Protein AF-A0A0P1KMV9-F1 (afdb_monomer)

Solvent-accessible surface area (backbone atoms only — not comparable to full-atom values): 16487 Å² total; per-residue (Å²): 112,68,67,62,55,44,51,52,43,43,52,57,48,38,53,53,35,52,50,49,39,43,39,42,72,75,65,66,44,82,80,51,72,65,59,53,51,54,51,52,52,50,52,51,55,40,48,54,44,51,53,50,48,63,76,69,55,47,89,85,47,42,64,61,50,36,58,49,44,51,54,40,45,50,41,60,64,58,47,89,59,84,92,52,70,64,77,81,73,60,71,82,76,75,76,76,91,65,94,79,74,92,79,77,88,79,77,81,84,76,83,74,78,78,89,70,76,81,75,82,76,79,80,87,83,76,87,73,81,83,80,75,81,89,68,95,88,63,59,71,66,62,55,51,52,54,53,50,52,53,58,54,56,70,67,68,78,71,91,80,79,98,78,73,87,70,72,74,78,78,71,49,73,67,57,51,49,52,51,51,52,52,52,51,54,51,48,52,53,51,49,53,54,47,51,55,51,50,51,51,50,51,52,51,49,51,51,50,50,51,50,53,51,54,49,48,57,50,52,52,51,50,49,51,51,52,51,50,53,49,49,56,50,49,53,52,50,51,52,52,49,52,50,49,51,51,52,48,64,69,43,42,69,57,52,53,51,54,53,52,50,52,52,52,51,52,50,59,75,73,104

pLDDT: mean 76.17, std 17.79, range [34.41, 97.19]

InterPro domains:
  IPR000727 Target SNARE coiled-coil homology domain [PF05739] (220-270)
  IPR000727 Target SNARE coiled-coil homology domain [SM00397] (176-244)
  IPR045242 Syntaxin [PTHR19957] (38-263)

Radius of gyration: 38.02 Å; Cα contacts (8 Å, |Δi|>4): 70; chains: 1; bounding box: 85×67×116 Å

Nearest PDB structures (foldseek):
  2wy2-assembly1_C  TM=6.587E-01  e=2.707E+00  Escherichia coli
  2lrl-assembly1_A  TM=6.714E-01  e=3.406E+00  Escherichia coli K-12
  3qb5-assembly1_A-2  TM=4.480E-01  e=2.707E+00  Homo sapiens

Organism: NCBI:txid1654605

Mean predicted aligned error: 21.95 Å

Secondary structure (DSSP, 8-state):
-HHHHHHHHHHHHHHHHHHHHHHHHTS-PPPPHHHHHHHHHHHHHHHHHHHHHHHH--TTTHHHHHHHHHHHHHHHHT--SSSS-TTTT---------TT----PPPP-----------------S-PPPPPPP-S-S-HHHHHHHHHHHHHHHTSS----S----------HHHHHHHHHHHHHHHHHHHHHHHHHHHHHHHHHHHHHHHHHHHHHHHHHHHHHHHHHHHHHHHHHHHHHHHHHHHHHHHHHHHHHHHHHHHHHHHHHH-

Foldseek 3Di:
DLLVVLLVLLVVLLVLLVVQCCCCVVVVDDDDPVSVVVSVVSLVVSVVSLVVCLVVPDPVCLVVSQVSLVSNLVSLVSRPDPSDPSVVSRDDRDDDPDVPPPDDDDDPPDDDPPPCDPDDDDPPDDDDPDDDDDDPPDDPVVVVVVVVVVVVVVVVPDDDDPDDPPPPPPQPVVNVVVVVVVVVVVVVVVVVVVVVVVVVVVVVVVVVVVVCVVCVVVVVVVVVVVVVVVVVVVVVVVVVVVVVVVVCVVCVVVVVVVVVVVVVVVVVVVD

Structure (mmCIF, N/CA/C/O backbone):
data_AF-A0A0P1KMV9-F1
#
_entry.id   AF-A0A0P1KMV9-F1
#
loop_
_atom_site.group_PDB
_atom_site.id
_atom_site.type_symbol
_atom_site.label_atom_id
_atom_site.label_alt_id
_atom_site.label_comp_id
_atom_site.label_asym_id
_atom_site.label_entity_id
_atom_site.label_seq_id
_atom_site.pdbx_PDB_ins_code
_atom_site.Cartn_x
_atom_site.Cartn_y
_atom_site.Cartn_z
_atom_site.occupancy
_atom_site.B_iso_or_equiv
_atom_site.auth_seq_id
_atom_site.auth_comp_id
_atom_site.auth_asym_id
_atom_site.auth_atom_id
_atom_site.pdbx_PDB_model_num
ATOM 1 N N . MET A 1 1 ? 10.898 -17.144 -9.735 1.00 53.84 1 MET A N 1
ATOM 2 C CA . MET A 1 1 ? 10.602 -16.786 -8.324 1.00 53.84 1 MET A CA 1
ATOM 3 C C . MET A 1 1 ? 9.202 -16.201 -8.171 1.00 53.84 1 MET A C 1
ATOM 5 O O . MET A 1 1 ? 8.509 -16.600 -7.247 1.00 53.84 1 MET A O 1
ATOM 9 N N . GLU A 1 2 ? 8.770 -15.328 -9.085 1.00 67.12 2 GLU A N 1
ATOM 10 C CA . GLU A 1 2 ? 7.428 -14.714 -9.096 1.00 67.12 2 GLU A CA 1
ATOM 11 C C . GLU A 1 2 ? 6.287 -15.755 -9.068 1.00 67.12 2 GLU A C 1
ATOM 13 O O . GLU A 1 2 ? 5.417 -15.681 -8.206 1.00 67.12 2 GLU A O 1
ATOM 18 N N . VAL A 1 3 ? 6.355 -16.793 -9.915 1.00 70.56 3 VAL A N 1
ATOM 19 C CA . VAL A 1 3 ? 5.332 -17.862 -10.002 1.00 70.56 3 VAL A CA 1
ATOM 20 C C . VAL A 1 3 ? 5.183 -18.655 -8.695 1.00 70.56 3 VAL A C 1
ATOM 22 O O . VAL A 1 3 ? 4.074 -19.005 -8.310 1.00 70.56 3 VAL A O 1
ATOM 25 N N . LEU A 1 4 ? 6.280 -18.886 -7.964 1.00 77.06 4 LEU A N 1
ATOM 26 C CA . LEU A 1 4 ? 6.265 -19.631 -6.696 1.00 77.06 4 LEU A CA 1
ATOM 27 C C . LEU A 1 4 ? 5.640 -18.814 -5.553 1.00 77.06 4 LEU A C 1
ATOM 29 O O . LEU A 1 4 ? 4.961 -19.340 -4.675 1.00 77.06 4 LEU A O 1
ATOM 33 N N . LYS A 1 5 ? 5.882 -17.499 -5.554 1.00 79.94 5 LYS A N 1
ATOM 34 C CA . LYS A 1 5 ? 5.258 -16.575 -4.601 1.00 79.94 5 LYS A CA 1
ATOM 35 C C . LYS A 1 5 ? 3.762 -16.446 -4.884 1.00 79.94 5 LYS A C 1
ATOM 37 O O . LYS A 1 5 ? 2.964 -16.406 -3.950 1.00 79.94 5 LYS A O 1
ATOM 42 N N . LEU A 1 6 ? 3.399 -16.416 -6.165 1.00 83.19 6 LEU A N 1
ATOM 43 C CA . LEU A 1 6 ? 2.017 -16.391 -6.616 1.00 83.19 6 LEU A CA 1
ATOM 44 C C . LEU A 1 6 ? 1.278 -17.682 -6.233 1.00 83.19 6 LEU A C 1
ATOM 46 O O . LEU A 1 6 ? 0.193 -17.598 -5.664 1.00 83.19 6 LEU A O 1
ATOM 50 N N . SER A 1 7 ? 1.874 -18.861 -6.452 1.00 85.19 7 SER A N 1
ATOM 51 C CA . SER A 1 7 ? 1.259 -20.139 -6.069 1.00 85.19 7 SER A CA 1
ATOM 52 C C . SER A 1 7 ? 0.982 -20.206 -4.566 1.00 85.19 7 SER A C 1
ATOM 54 O O . SER A 1 7 ? -0.133 -20.522 -4.163 1.00 85.19 7 SER A O 1
ATOM 56 N N . TYR A 1 8 ? 1.951 -19.802 -3.736 1.00 87.56 8 TYR A N 1
ATOM 57 C CA . TYR A 1 8 ? 1.771 -19.725 -2.284 1.00 87.56 8 TYR A CA 1
ATOM 58 C C . TYR A 1 8 ? 0.672 -18.728 -1.880 1.00 87.56 8 TYR A C 1
ATOM 60 O O . TYR A 1 8 ? -0.112 -18.979 -0.965 1.00 87.56 8 TYR A O 1
ATOM 68 N N . GLY A 1 9 ? 0.587 -17.588 -2.574 1.00 85.50 9 GLY A N 1
ATOM 69 C CA . GLY A 1 9 ? -0.457 -16.590 -2.350 1.00 85.50 9 GLY A CA 1
ATOM 70 C C . GLY A 1 9 ? -1.864 -17.119 -2.641 1.00 85.50 9 GLY A C 1
ATOM 71 O O . GLY A 1 9 ? -2.782 -16.840 -1.865 1.00 85.50 9 GLY A O 1
ATOM 72 N N . VAL A 1 10 ? -2.015 -17.898 -3.717 1.00 86.94 10 VAL A N 1
ATOM 73 C CA . VAL A 1 10 ? -3.274 -18.554 -4.106 1.00 86.94 10 VAL A CA 1
ATOM 74 C C . VAL A 1 10 ? -3.645 -19.660 -3.116 1.00 86.94 10 VAL A C 1
ATOM 76 O O . VAL A 1 10 ? -4.781 -19.690 -2.655 1.00 86.94 10 VAL A O 1
ATOM 79 N N . GLU A 1 11 ? -2.698 -20.507 -2.704 1.00 88.62 11 GLU A N 1
ATOM 80 C CA . GLU A 1 11 ? -2.934 -21.558 -1.698 1.00 88.62 11 GLU A CA 1
ATOM 81 C C . GLU A 1 11 ? -3.378 -20.980 -0.348 1.00 88.62 11 GLU A C 1
ATOM 83 O O . GLU A 1 11 ? -4.316 -21.474 0.279 1.00 88.62 11 GLU A O 1
ATOM 88 N N . LYS A 1 12 ? -2.744 -19.886 0.089 1.00 88.25 12 LYS A N 1
ATOM 89 C CA . LYS A 1 12 ? -3.135 -19.176 1.312 1.00 88.25 12 LYS A CA 1
ATOM 90 C C . LYS A 1 12 ? -4.523 -18.541 1.196 1.00 88.25 12 LYS A C 1
ATOM 92 O O . LYS A 1 12 ? -5.257 -18.495 2.177 1.00 88.25 12 LYS A O 1
ATOM 97 N N . LEU A 1 13 ? -4.891 -18.025 0.022 1.00 87.50 13 LEU A N 1
ATOM 98 C CA . LEU A 1 13 ? -6.245 -17.520 -0.202 1.00 87.50 13 LEU A CA 1
ATOM 99 C C . LEU A 1 13 ? -7.264 -18.664 -0.154 1.00 87.50 13 LEU A C 1
ATOM 101 O O . LEU A 1 13 ? -8.310 -18.522 0.471 1.00 87.50 13 LEU A O 1
ATOM 105 N N . GLN A 1 14 ? -6.942 -19.801 -0.768 1.00 89.06 14 GLN A N 1
ATOM 106 C CA . GLN A 1 14 ? -7.804 -20.975 -0.781 1.00 89.06 14 GLN A CA 1
ATOM 107 C C . GLN A 1 14 ? -8.068 -21.502 0.635 1.00 89.06 14 GLN A C 1
ATOM 109 O O . GLN A 1 14 ? -9.219 -21.768 0.970 1.00 89.06 14 GLN A O 1
ATOM 114 N N . SER A 1 15 ? -7.049 -21.563 1.501 1.00 88.31 15 SER A N 1
ATOM 115 C CA . SER A 1 15 ? -7.242 -21.996 2.891 1.00 88.31 15 SER A CA 1
ATOM 116 C C . SER A 1 15 ? -8.162 -21.062 3.686 1.00 88.31 15 SER A C 1
ATOM 118 O O . SER A 1 15 ? -9.016 -21.545 4.430 1.00 88.31 15 SER A O 1
ATOM 120 N N . LEU A 1 16 ? -8.054 -19.743 3.485 1.00 86.12 16 LEU A N 1
ATOM 121 C CA . LEU A 1 16 ? -8.953 -18.754 4.094 1.00 86.12 16 LEU A CA 1
ATOM 122 C C . LEU A 1 16 ? -10.394 -18.903 3.586 1.00 86.12 16 LEU A C 1
ATOM 124 O O . LEU A 1 16 ? -11.344 -18.837 4.366 1.00 86.12 16 LEU A O 1
ATOM 128 N N . VAL A 1 17 ? -10.570 -19.140 2.283 1.00 85.94 17 VAL A N 1
ATOM 129 C CA . VAL A 1 17 ? -11.893 -19.376 1.689 1.00 85.94 17 VAL A CA 1
ATOM 130 C C . VAL A 1 17 ? -12.510 -20.668 2.224 1.00 85.94 17 VAL A C 1
ATOM 132 O O . VAL A 1 17 ? -13.693 -20.674 2.565 1.00 85.94 17 VAL A O 1
ATOM 135 N N . ASP A 1 18 ? -11.732 -21.741 2.362 1.00 86.06 18 ASP A N 1
ATOM 136 C CA . ASP A 1 18 ? -12.199 -23.016 2.913 1.00 86.06 18 ASP A CA 1
ATOM 137 C C . ASP A 1 18 ? -12.578 -22.899 4.395 1.00 86.06 18 ASP A C 1
ATOM 139 O O . ASP A 1 18 ? -13.615 -23.420 4.821 1.00 86.06 18 ASP A O 1
ATOM 143 N N . GLU A 1 19 ? -11.791 -22.164 5.183 1.00 84.38 19 GLU A N 1
ATOM 144 C CA . GLU A 1 19 ? -12.115 -21.856 6.575 1.00 84.38 19 GLU A CA 1
ATOM 145 C C . GLU A 1 19 ? -13.423 -21.066 6.671 1.00 84.38 19 GLU A C 1
ATOM 147 O O . GLU A 1 19 ? -14.339 -21.459 7.400 1.00 84.38 19 GLU A O 1
ATOM 152 N N . ARG A 1 20 ? -13.579 -20.016 5.859 1.00 80.75 20 ARG A N 1
ATOM 153 C CA . ARG A 1 20 ? -14.811 -19.224 5.799 1.00 80.75 20 ARG A CA 1
ATOM 154 C C . ARG A 1 20 ? -16.003 -20.053 5.343 1.00 80.75 20 ARG A C 1
ATOM 156 O O . ARG A 1 20 ? -17.091 -19.951 5.910 1.00 80.75 20 ARG A O 1
ATOM 163 N N . ARG A 1 21 ? -15.810 -20.926 4.356 1.00 83.38 21 ARG A N 1
ATOM 164 C CA . ARG A 1 21 ? -16.836 -21.860 3.895 1.00 83.38 21 ARG A CA 1
ATOM 165 C C . ARG A 1 21 ? -17.252 -22.792 5.020 1.00 83.38 21 ARG A C 1
ATOM 167 O O . ARG A 1 21 ? -18.449 -23.009 5.191 1.00 83.38 21 ARG A O 1
ATOM 174 N N . ARG A 1 22 ? -16.321 -23.304 5.825 1.00 83.19 22 ARG A N 1
ATOM 175 C CA . ARG A 1 22 ? -16.633 -24.119 7.007 1.00 83.19 22 ARG A CA 1
ATOM 176 C C . ARG A 1 22 ? -17.385 -23.314 8.072 1.00 83.19 22 ARG A C 1
ATOM 178 O O . ARG A 1 22 ? -18.381 -23.805 8.600 1.00 83.19 22 ARG A O 1
ATOM 185 N N . LEU A 1 23 ? -16.966 -22.081 8.348 1.00 81.56 23 LEU A N 1
ATOM 186 C CA . LEU A 1 23 ? -17.624 -21.190 9.313 1.00 81.56 23 LEU A CA 1
ATOM 187 C C . LEU A 1 23 ? -19.076 -20.882 8.924 1.00 81.56 23 LEU A C 1
ATOM 189 O O . LEU A 1 23 ? -19.979 -20.948 9.759 1.00 81.56 23 LEU A O 1
ATOM 193 N N . VAL A 1 24 ? -19.317 -20.613 7.643 1.00 79.50 24 VAL A N 1
ATOM 194 C CA . VAL A 1 24 ? -20.651 -20.274 7.137 1.00 79.50 24 VAL A CA 1
ATOM 195 C C . VAL A 1 24 ? -21.521 -21.521 6.957 1.00 79.50 24 VAL A C 1
ATOM 197 O O . VAL A 1 24 ? -22.669 -21.534 7.393 1.00 79.50 24 VAL A O 1
ATOM 200 N N . SER A 1 25 ? -20.999 -22.590 6.348 1.00 76.69 25 SER A N 1
ATOM 201 C CA . SER A 1 25 ? -21.803 -23.780 6.017 1.00 76.69 25 SER A CA 1
ATOM 202 C C . SER A 1 25 ? -22.016 -24.735 7.193 1.00 76.69 25 SER A C 1
ATOM 204 O O . SER A 1 25 ? -23.120 -25.250 7.360 1.00 76.69 25 SER A O 1
ATOM 206 N N . VAL A 1 26 ? -20.987 -24.969 8.016 1.00 75.69 26 VAL A N 1
ATOM 207 C CA . VAL A 1 26 ? -21.042 -25.933 9.128 1.00 75.69 26 VAL A CA 1
ATOM 208 C C . VAL A 1 26 ? -21.480 -25.242 10.412 1.00 75.69 26 VAL A C 1
ATOM 210 O O . VAL A 1 26 ? -22.379 -25.725 11.096 1.00 75.69 26 VAL A O 1
ATOM 213 N N . LEU A 1 27 ? -20.858 -24.107 10.735 1.00 75.81 27 LEU A N 1
ATOM 214 C CA . LEU A 1 27 ? -21.082 -23.401 12.001 1.00 75.81 27 LEU A CA 1
ATOM 215 C C . LEU A 1 27 ? -22.201 -22.351 11.925 1.00 75.81 27 LEU A C 1
ATOM 217 O O . LEU A 1 27 ? -22.646 -21.884 12.971 1.00 75.81 27 LEU A O 1
ATOM 221 N N . LYS A 1 28 ? -22.687 -22.004 10.721 1.00 77.19 28 LYS A N 1
ATOM 222 C CA . LYS A 1 28 ? -23.735 -20.990 10.479 1.00 77.19 28 LYS A CA 1
ATOM 223 C C . LYS A 1 28 ? -23.464 -19.652 11.177 1.00 77.19 28 LYS A C 1
ATOM 225 O O . LYS A 1 28 ? -24.394 -18.947 11.568 1.00 77.19 28 LYS A O 1
ATOM 230 N N . MET A 1 29 ? -22.193 -19.300 11.346 1.00 75.94 29 MET A N 1
ATOM 231 C CA . MET A 1 29 ? -21.789 -18.033 11.947 1.00 75.94 29 MET A CA 1
ATOM 232 C C . MET A 1 29 ? -21.578 -16.986 10.858 1.00 75.94 29 MET A C 1
ATOM 234 O O . MET A 1 29 ? -21.094 -17.296 9.767 1.00 75.94 29 MET A O 1
ATOM 238 N N . LYS A 1 30 ? -21.932 -15.731 11.158 1.00 72.88 30 LYS A N 1
ATOM 239 C CA . LYS A 1 30 ? -21.586 -14.610 10.280 1.00 72.88 30 LYS A CA 1
ATOM 240 C C . LYS A 1 30 ? -20.063 -14.419 10.308 1.00 72.88 30 LYS A C 1
ATOM 242 O O . LYS A 1 30 ? -19.500 -14.391 11.405 1.00 72.88 30 LYS A O 1
ATOM 247 N N . PRO A 1 31 ? -19.397 -14.296 9.148 1.00 71.12 31 PRO A N 1
ATOM 248 C CA . PRO A 1 31 ? -17.968 -14.021 9.105 1.00 71.12 31 PRO A CA 1
ATOM 249 C C . PRO A 1 31 ? -17.625 -12.742 9.871 1.00 71.12 31 PRO A C 1
ATOM 251 O O . PRO A 1 31 ? -18.369 -11.762 9.829 1.00 71.12 31 PRO A O 1
ATOM 254 N N . SER A 1 32 ? -16.485 -12.743 10.558 1.00 78.81 32 SER A N 1
ATOM 255 C CA . SER A 1 32 ? -16.006 -11.563 11.279 1.00 78.81 32 SER A CA 1
ATOM 256 C C . SER A 1 32 ? -15.631 -10.435 10.309 1.00 78.81 32 SER A C 1
ATOM 258 O O . SER A 1 32 ? -15.128 -10.672 9.204 1.00 78.81 32 SER A O 1
ATOM 260 N N . THR A 1 33 ? -15.813 -9.183 10.734 1.00 79.25 33 THR A N 1
ATOM 261 C CA . THR A 1 33 ? -15.346 -8.001 9.991 1.00 79.25 33 THR A CA 1
ATOM 262 C C . THR A 1 33 ? -13.836 -8.066 9.747 1.00 79.25 33 THR A C 1
ATOM 264 O O . THR A 1 33 ? -13.375 -7.756 8.654 1.00 79.25 33 THR A O 1
ATOM 267 N N . ASN A 1 34 ? -13.068 -8.549 10.729 1.00 81.31 34 ASN A N 1
ATOM 268 C CA . ASN A 1 34 ? -11.613 -8.683 10.621 1.00 81.31 34 ASN A CA 1
ATOM 269 C C . ASN A 1 34 ? -11.217 -9.754 9.583 1.00 81.31 34 ASN A C 1
ATOM 271 O O . ASN A 1 34 ? -10.391 -9.501 8.711 1.00 81.31 34 ASN A O 1
ATOM 275 N N . ASP A 1 35 ? -11.890 -10.908 9.590 1.00 81.38 35 ASP A N 1
ATOM 276 C CA . ASP A 1 35 ? -11.694 -11.965 8.585 1.00 81.38 35 ASP A CA 1
ATOM 277 C C . ASP A 1 35 ? -11.992 -11.459 7.161 1.00 81.38 35 ASP A C 1
ATOM 279 O O . ASP A 1 35 ? -11.235 -11.666 6.215 1.00 81.38 35 ASP A O 1
ATOM 283 N N . THR A 1 36 ? -13.062 -10.675 7.018 1.00 82.38 36 THR A N 1
ATOM 284 C CA . THR A 1 36 ? -13.412 -10.000 5.760 1.00 82.38 36 THR A CA 1
ATOM 285 C C . THR A 1 36 ? -12.304 -9.062 5.280 1.00 82.38 36 THR A C 1
ATOM 287 O O . THR A 1 36 ? -11.958 -9.092 4.100 1.00 82.38 36 THR A O 1
ATOM 290 N N . ILE A 1 37 ? -11.712 -8.263 6.171 1.00 83.06 37 ILE A N 1
ATOM 291 C CA . ILE A 1 37 ? -10.608 -7.353 5.834 1.00 83.06 37 ILE A CA 1
ATOM 292 C C . ILE A 1 37 ? -9.354 -8.136 5.422 1.00 83.06 37 ILE A C 1
ATOM 294 O O . ILE A 1 37 ? -8.752 -7.821 4.393 1.00 83.06 37 ILE A O 1
ATOM 298 N N . ASN A 1 38 ? -8.986 -9.183 6.166 1.00 84.88 38 ASN A N 1
ATOM 299 C CA . ASN A 1 38 ? -7.818 -10.010 5.848 1.00 84.88 38 ASN A CA 1
ATOM 300 C C . ASN A 1 38 ? -7.955 -10.696 4.488 1.00 84.88 38 ASN A C 1
ATOM 302 O O . ASN A 1 38 ? -7.004 -10.706 3.705 1.00 84.88 38 ASN A O 1
ATOM 306 N N . MET A 1 39 ? -9.146 -11.205 4.169 1.00 84.62 39 MET A N 1
ATOM 307 C CA . MET A 1 39 ? -9.400 -11.840 2.881 1.00 84.62 39 MET A CA 1
ATOM 308 C C . MET A 1 39 ? -9.333 -10.827 1.729 1.00 84.62 39 MET A C 1
ATOM 310 O O . MET A 1 39 ? -8.678 -11.109 0.730 1.00 84.62 39 MET A O 1
ATOM 314 N N . LYS A 1 40 ? -9.881 -9.607 1.890 1.00 84.56 40 LYS A N 1
ATOM 315 C CA . LYS A 1 40 ? -9.720 -8.522 0.893 1.00 84.56 40 LYS A CA 1
ATOM 316 C C . LYS A 1 40 ? -8.252 -8.159 0.679 1.00 84.56 40 LYS A C 1
ATOM 318 O O . LYS A 1 40 ? -7.817 -8.026 -0.463 1.00 84.56 40 LYS A O 1
ATOM 323 N N . ARG A 1 41 ? -7.475 -8.029 1.761 1.00 86.81 41 ARG A N 1
ATOM 324 C CA . ARG A 1 41 ? -6.034 -7.737 1.688 1.00 86.81 41 ARG A CA 1
ATOM 325 C C . ARG A 1 41 ? -5.294 -8.831 0.917 1.00 86.81 41 ARG A C 1
ATOM 327 O O . ARG A 1 41 ? -4.541 -8.513 0.002 1.0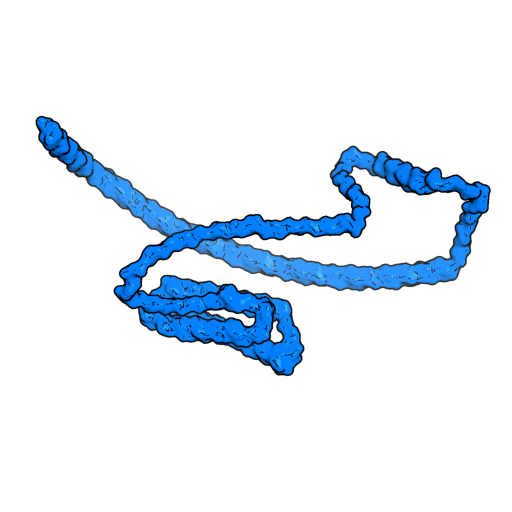0 86.81 41 ARG A O 1
ATOM 334 N N . GLN A 1 42 ? -5.555 -10.100 1.239 1.00 87.19 42 GLN A N 1
ATOM 335 C CA . GLN A 1 42 ? -4.943 -11.240 0.557 1.00 87.19 42 GLN A CA 1
ATOM 336 C C . GLN A 1 42 ? -5.355 -11.310 -0.923 1.00 87.19 42 GLN A C 1
ATOM 338 O O . GLN A 1 42 ? -4.490 -11.513 -1.769 1.00 87.19 42 GLN A O 1
ATOM 343 N N . MET A 1 43 ? -6.629 -11.081 -1.260 1.00 86.25 43 MET A N 1
ATOM 344 C CA . MET A 1 43 ? -7.107 -11.037 -2.650 1.00 86.25 43 MET A CA 1
ATOM 345 C C . MET A 1 43 ? -6.426 -9.931 -3.461 1.00 86.25 43 MET A C 1
ATOM 347 O O . MET A 1 43 ? -5.982 -10.200 -4.574 1.00 86.25 43 MET A O 1
ATOM 351 N N . ASN A 1 44 ? -6.292 -8.725 -2.899 1.00 86.94 44 ASN A N 1
ATOM 352 C CA . ASN A 1 44 ? -5.589 -7.617 -3.551 1.00 86.94 44 ASN A CA 1
ATOM 353 C C . ASN A 1 44 ? -4.102 -7.936 -3.758 1.00 86.94 44 ASN A C 1
ATOM 355 O O . ASN A 1 44 ? -3.583 -7.755 -4.851 1.00 86.94 44 ASN A O 1
ATOM 359 N N . THR A 1 45 ? -3.430 -8.500 -2.748 1.00 87.00 45 THR A N 1
ATOM 360 C CA . THR A 1 45 ? -2.021 -8.913 -2.881 1.00 87.00 45 THR A CA 1
ATOM 361 C C . THR A 1 45 ? -1.834 -9.979 -3.967 1.00 87.00 45 THR A C 1
ATOM 363 O O . THR A 1 45 ? -0.859 -9.928 -4.718 1.00 87.00 45 THR A O 1
ATOM 366 N N . VAL A 1 46 ? -2.762 -10.938 -4.072 1.00 86.50 46 VAL A N 1
ATOM 367 C CA . VAL A 1 46 ? -2.726 -11.960 -5.127 1.00 86.50 46 VAL A CA 1
ATOM 368 C C . VAL A 1 46 ? -2.995 -11.338 -6.499 1.00 86.50 46 VAL A C 1
ATOM 370 O O . VAL A 1 46 ? -2.252 -11.637 -7.431 1.00 86.50 46 VAL A O 1
ATOM 373 N N . LEU A 1 47 ? -3.960 -10.421 -6.625 1.00 84.88 47 LEU A N 1
ATOM 374 C CA . LEU A 1 47 ? -4.214 -9.673 -7.865 1.00 84.88 47 LEU A CA 1
ATOM 375 C C . LEU A 1 47 ? -2.999 -8.874 -8.331 1.00 84.88 47 LEU A C 1
ATOM 377 O O . LEU A 1 47 ? -2.642 -8.955 -9.504 1.00 84.88 47 LEU A O 1
ATOM 381 N N . ASP A 1 48 ? -2.334 -8.153 -7.432 1.00 85.31 48 ASP A N 1
ATOM 382 C CA . ASP A 1 48 ? -1.133 -7.387 -7.769 1.00 85.31 48 ASP A CA 1
ATOM 383 C C . ASP A 1 48 ? -0.014 -8.317 -8.257 1.00 85.31 48 ASP A C 1
ATOM 385 O O . ASP A 1 48 ? 0.665 -8.024 -9.244 1.00 85.31 48 ASP A O 1
ATOM 389 N N . SER A 1 49 ? 0.138 -9.485 -7.621 1.00 83.81 49 SER A N 1
ATOM 390 C CA . SER A 1 49 ? 1.101 -10.500 -8.059 1.00 83.81 49 SER A CA 1
ATOM 391 C C . SER A 1 49 ? 0.723 -11.162 -9.388 1.00 83.81 49 SER A C 1
ATOM 393 O O . SER A 1 49 ? 1.611 -11.423 -10.195 1.00 83.81 49 SER A O 1
ATOM 395 N N . LEU A 1 50 ? -0.572 -11.365 -9.662 1.00 82.44 50 LEU A N 1
ATOM 396 C CA . LEU A 1 50 ? -1.071 -11.851 -10.951 1.00 82.44 50 LEU A CA 1
ATOM 397 C C . LEU A 1 50 ? -0.823 -10.822 -12.052 1.00 82.44 50 LEU A C 1
ATOM 399 O O . LEU A 1 50 ? -0.359 -11.178 -13.129 1.00 82.44 50 LEU A O 1
ATOM 403 N N . GLN A 1 51 ? -1.064 -9.537 -11.782 1.00 83.69 51 GLN A N 1
ATOM 404 C CA . GLN A 1 51 ? -0.792 -8.453 -12.726 1.00 83.69 51 GLN A CA 1
ATOM 405 C C . GLN A 1 51 ? 0.704 -8.282 -13.002 1.00 83.69 51 GLN A C 1
ATOM 407 O O . GLN A 1 51 ? 1.092 -8.036 -14.146 1.00 83.69 51 GLN A O 1
ATOM 412 N N . ALA A 1 52 ? 1.549 -8.395 -11.974 1.00 81.50 52 ALA A N 1
ATOM 413 C CA . ALA A 1 52 ? 2.999 -8.354 -12.126 1.00 81.50 52 ALA A CA 1
ATOM 414 C C . ALA A 1 52 ? 3.498 -9.547 -12.955 1.00 81.50 52 ALA A C 1
ATOM 416 O O . ALA A 1 52 ? 4.217 -9.348 -13.938 1.00 81.50 52 ALA A O 1
ATOM 417 N N . ALA A 1 53 ? 3.025 -10.757 -12.635 1.00 78.94 53 ALA A N 1
ATOM 418 C CA . ALA A 1 53 ? 3.338 -11.971 -13.379 1.00 78.94 53 ALA A CA 1
ATOM 419 C C . ALA A 1 53 ? 2.844 -11.896 -14.831 1.00 78.94 53 ALA A C 1
ATOM 421 O O . ALA A 1 53 ? 3.586 -12.255 -15.736 1.00 78.94 53 ALA A O 1
ATOM 422 N N . ALA A 1 54 ? 1.650 -11.345 -15.077 1.00 76.19 54 ALA A N 1
ATOM 423 C CA . ALA A 1 54 ? 1.103 -11.155 -16.419 1.00 76.19 54 ALA A CA 1
ATOM 424 C C . ALA A 1 54 ? 1.948 -10.202 -17.277 1.00 76.19 54 ALA A C 1
ATOM 426 O O . ALA A 1 54 ? 2.146 -10.444 -18.464 1.00 76.19 54 ALA A O 1
ATOM 427 N N . LYS A 1 55 ? 2.480 -9.123 -16.686 1.00 78.81 55 LYS A N 1
ATOM 428 C CA . LYS A 1 55 ? 3.365 -8.172 -17.387 1.00 78.81 55 LYS A CA 1
ATOM 429 C C . LYS A 1 55 ? 4.754 -8.747 -17.665 1.00 78.81 55 LYS A C 1
ATOM 431 O O . LYS A 1 55 ? 5.394 -8.330 -18.626 1.00 78.81 55 LYS A O 1
ATOM 436 N N . ALA A 1 56 ? 5.226 -9.650 -16.810 1.00 73.44 56 ALA A N 1
ATOM 437 C CA . ALA A 1 56 ? 6.534 -10.289 -16.916 1.00 73.44 56 ALA A CA 1
ATOM 438 C C . ALA A 1 56 ? 6.494 -11.651 -17.637 1.00 73.44 56 ALA A C 1
ATOM 440 O O . ALA A 1 56 ? 7.537 -12.292 -17.756 1.00 73.44 56 ALA A O 1
ATOM 441 N N . ALA A 1 57 ? 5.318 -12.099 -18.091 1.00 65.56 57 ALA A N 1
ATOM 442 C CA . ALA A 1 57 ? 5.106 -13.447 -18.601 1.00 65.56 57 ALA A CA 1
ATOM 443 C C . ALA A 1 57 ? 5.874 -13.711 -19.904 1.00 65.56 57 ALA A C 1
ATOM 445 O O . ALA A 1 57 ? 5.735 -12.997 -20.900 1.00 65.56 57 ALA A O 1
ATOM 446 N N . THR A 1 58 ? 6.645 -14.795 -19.900 1.00 65.44 58 THR A N 1
ATOM 447 C CA . THR A 1 58 ? 7.252 -15.410 -21.085 1.00 65.44 58 THR A CA 1
ATOM 448 C C . THR A 1 58 ? 6.291 -16.453 -21.664 1.00 65.44 58 THR A C 1
ATOM 450 O O . THR A 1 58 ? 5.523 -17.047 -20.916 1.00 65.44 58 THR A O 1
ATOM 453 N N . ASN A 1 59 ? 6.346 -16.747 -22.972 1.00 65.25 59 ASN A N 1
ATOM 454 C CA . ASN A 1 59 ? 5.428 -17.706 -23.626 1.00 65.25 59 ASN A CA 1
ATOM 455 C C . ASN A 1 59 ? 5.385 -19.109 -22.980 1.00 65.25 59 ASN A C 1
ATOM 457 O O . ASN A 1 59 ? 4.382 -19.806 -23.118 1.00 65.25 59 ASN A O 1
ATOM 461 N N . GLU A 1 60 ? 6.453 -19.514 -22.288 1.00 65.69 60 GLU A N 1
ATOM 462 C CA . GLU A 1 60 ? 6.561 -20.794 -21.572 1.00 65.69 60 GLU A CA 1
ATOM 463 C C . GLU A 1 60 ? 5.824 -20.795 -20.217 1.00 65.69 60 GLU A C 1
ATOM 465 O O . GLU A 1 60 ? 5.377 -21.846 -19.764 1.00 65.69 60 GLU A O 1
ATOM 470 N N . ASP A 1 61 ? 5.629 -19.624 -19.603 1.00 71.44 61 ASP A N 1
ATOM 471 C CA . ASP A 1 61 ? 5.008 -19.470 -18.280 1.00 71.44 61 ASP A CA 1
ATOM 472 C C . ASP A 1 61 ? 3.492 -19.209 -18.360 1.00 71.44 61 ASP A C 1
ATOM 474 O O . ASP A 1 61 ? 2.796 -19.285 -17.348 1.00 71.44 61 ASP A O 1
ATOM 478 N N . ILE A 1 62 ? 2.965 -18.904 -19.554 1.00 72.69 62 ILE A N 1
ATOM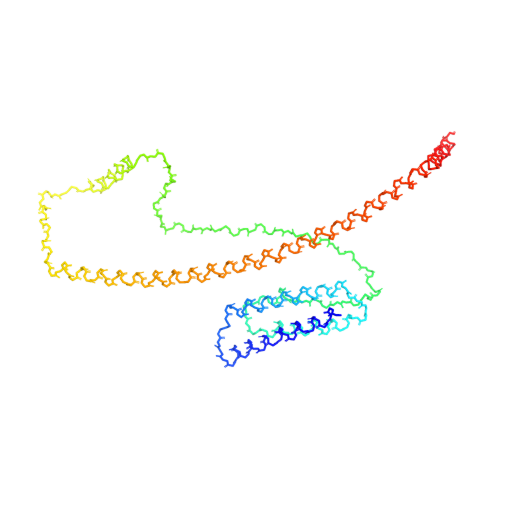 479 C CA . ILE A 1 62 ? 1.556 -18.524 -19.765 1.00 72.69 62 ILE A CA 1
ATOM 480 C C . ILE A 1 62 ? 0.601 -19.652 -19.364 1.00 72.69 62 ILE A C 1
ATOM 482 O O . ILE A 1 62 ? -0.417 -19.388 -18.732 1.00 72.69 62 ILE A O 1
ATOM 486 N N . ASP A 1 63 ? 0.931 -20.904 -19.692 1.00 78.19 63 ASP A N 1
ATOM 487 C CA . ASP A 1 63 ? 0.062 -22.046 -19.379 1.00 78.19 63 ASP A CA 1
ATOM 488 C C . ASP A 1 63 ? -0.010 -22.282 -17.860 1.00 78.19 63 ASP A C 1
ATOM 490 O O . ASP A 1 63 ? -1.095 -22.413 -17.303 1.00 78.19 63 ASP A O 1
ATOM 494 N N . GLN A 1 64 ? 1.133 -22.224 -17.165 1.00 79.38 64 GLN A N 1
ATOM 495 C CA . GLN A 1 64 ? 1.172 -22.333 -15.702 1.00 79.38 64 GLN A CA 1
ATOM 496 C C . GLN A 1 64 ? 0.451 -21.159 -15.032 1.00 79.38 64 GLN A C 1
ATOM 498 O O . GLN A 1 64 ? -0.249 -21.337 -14.040 1.00 79.38 64 GLN A O 1
ATOM 503 N N . LEU A 1 65 ? 0.606 -19.949 -15.568 1.00 80.56 65 LEU A N 1
ATOM 504 C CA . LEU A 1 65 ? -0.053 -18.764 -15.038 1.00 80.56 65 LEU A CA 1
ATOM 505 C C . LEU A 1 65 ? -1.574 -18.838 -15.219 1.00 80.56 65 LEU A C 1
ATOM 507 O O . LEU A 1 65 ? -2.298 -18.490 -14.292 1.00 80.56 65 LEU A O 1
ATOM 511 N N . ASN A 1 66 ? -2.057 -19.354 -16.352 1.00 82.62 66 ASN A N 1
ATOM 512 C CA . ASN A 1 66 ? -3.482 -19.595 -16.582 1.00 82.62 66 ASN A CA 1
ATOM 513 C C . ASN A 1 66 ? -4.051 -20.644 -15.612 1.00 82.62 66 ASN A C 1
ATOM 515 O O . ASN A 1 66 ? -5.085 -20.381 -15.002 1.00 82.62 66 ASN A O 1
ATOM 519 N N . ASP A 1 67 ? -3.334 -21.743 -15.347 1.00 84.25 67 ASP A N 1
ATOM 520 C CA . ASP A 1 67 ? -3.741 -22.723 -14.325 1.00 84.25 67 ASP A CA 1
ATOM 521 C C . ASP A 1 67 ? -3.856 -22.092 -12.920 1.00 84.25 67 ASP A C 1
ATOM 523 O O . ASP A 1 67 ? -4.719 -22.461 -12.118 1.00 84.25 67 ASP A O 1
ATOM 527 N N . LEU A 1 68 ? -2.976 -21.140 -12.585 1.00 82.94 68 LEU A N 1
ATOM 528 C CA . LEU A 1 68 ? -3.033 -20.408 -11.314 1.00 82.94 68 LEU A CA 1
ATOM 529 C C . LEU A 1 68 ? -4.171 -19.378 -11.282 1.00 82.94 68 LEU A C 1
ATOM 531 O O . LEU A 1 68 ? -4.784 -19.189 -10.229 1.00 82.94 68 LEU A O 1
ATOM 535 N N . ILE A 1 69 ? -4.462 -18.730 -12.411 1.00 84.69 69 ILE A N 1
ATOM 536 C CA . ILE A 1 69 ? -5.589 -17.802 -12.570 1.00 84.69 69 ILE A CA 1
ATOM 537 C C . ILE A 1 69 ? -6.914 -18.541 -12.381 1.00 84.69 69 ILE A C 1
ATOM 539 O O . ILE A 1 69 ? -7.789 -18.037 -11.678 1.00 84.69 69 ILE A O 1
ATOM 543 N N . ASP A 1 70 ? -7.049 -19.745 -12.934 1.00 84.94 70 ASP A N 1
ATOM 544 C CA . ASP A 1 70 ? -8.258 -20.557 -12.786 1.00 84.94 70 ASP A CA 1
ATOM 545 C C . ASP A 1 70 ? -8.472 -20.970 -11.325 1.00 84.94 70 ASP A C 1
ATOM 547 O O . ASP A 1 70 ? -9.544 -20.736 -10.771 1.00 84.94 70 ASP A O 1
ATOM 551 N N . LYS A 1 71 ? -7.423 -21.450 -10.641 1.00 84.88 71 LYS A N 1
ATOM 552 C CA . LYS A 1 71 ? -7.485 -21.761 -9.198 1.00 84.88 71 LYS A CA 1
ATOM 553 C C . LYS A 1 71 ? -7.845 -20.547 -8.344 1.00 84.88 71 LYS A C 1
ATOM 555 O O . LYS A 1 71 ? -8.593 -20.668 -7.374 1.00 84.88 71 LYS A O 1
ATOM 560 N N . TYR A 1 72 ? -7.306 -19.379 -8.685 1.00 86.38 72 TYR A N 1
ATOM 561 C CA . TYR A 1 72 ? -7.649 -18.131 -8.014 1.00 86.38 72 TYR A CA 1
ATOM 562 C C . TYR A 1 72 ? -9.123 -17.773 -8.232 1.00 86.38 72 TYR A C 1
ATOM 564 O O . TYR A 1 72 ? -9.843 -17.546 -7.261 1.00 86.38 72 TYR A O 1
ATOM 572 N N . ASN A 1 73 ? -9.589 -17.773 -9.481 1.00 85.75 73 ASN A N 1
ATOM 573 C CA . ASN A 1 73 ? -10.973 -17.458 -9.830 1.00 85.75 73 ASN A CA 1
ATOM 574 C C . ASN A 1 73 ? -11.963 -18.439 -9.174 1.00 85.75 73 ASN A C 1
ATOM 576 O O . ASN A 1 73 ? -13.005 -18.009 -8.675 1.00 85.75 73 ASN A O 1
ATOM 580 N N . ASP A 1 74 ? -11.614 -19.725 -9.091 1.00 85.69 74 ASP A N 1
ATOM 581 C CA . ASP A 1 74 ? -12.384 -20.741 -8.368 1.00 85.69 74 ASP A CA 1
ATOM 582 C C . ASP A 1 74 ? -12.458 -20.442 -6.863 1.00 85.69 74 ASP A C 1
ATOM 584 O O . ASP A 1 74 ? -13.534 -20.530 -6.265 1.00 85.69 74 ASP A O 1
ATOM 588 N N . ALA A 1 75 ? -11.347 -20.029 -6.243 1.00 82.00 75 ALA A N 1
ATOM 589 C CA . ALA A 1 75 ? -11.326 -19.627 -4.836 1.00 82.00 75 ALA A CA 1
ATOM 590 C C . ALA A 1 75 ? -12.190 -18.377 -4.584 1.00 82.00 75 ALA A C 1
ATOM 592 O O . ALA A 1 75 ? -12.939 -18.332 -3.608 1.00 82.00 75 ALA A O 1
ATOM 593 N N . VAL A 1 76 ? -12.157 -17.385 -5.481 1.00 82.50 76 VAL A N 1
ATOM 594 C CA . VAL A 1 76 ? -13.028 -16.198 -5.402 1.00 82.50 76 VAL A CA 1
ATOM 595 C C . VAL A 1 76 ? -14.506 -16.585 -5.545 1.00 82.50 76 VAL A C 1
ATOM 597 O O . VAL A 1 76 ? -15.357 -16.098 -4.796 1.00 82.50 76 VAL A O 1
ATOM 600 N N . PHE A 1 77 ? -14.833 -17.494 -6.466 1.00 79.62 77 PHE A N 1
ATOM 601 C CA . PHE A 1 77 ? -16.206 -17.959 -6.659 1.00 79.62 77 PHE A CA 1
ATOM 602 C C . PHE A 1 77 ? -16.722 -18.787 -5.471 1.00 79.62 77 PHE A C 1
ATOM 604 O O . PHE A 1 77 ? -17.898 -18.677 -5.105 1.00 79.62 77 PHE A O 1
ATOM 611 N N . GLY A 1 78 ? -15.836 -19.563 -4.837 1.00 76.00 78 GLY A N 1
ATOM 612 C CA . GLY A 1 78 ? -16.117 -20.429 -3.691 1.00 76.00 78 GLY A CA 1
ATOM 613 C C . GLY A 1 78 ? -16.544 -19.709 -2.407 1.00 76.00 78 GLY A C 1
ATOM 614 O O . GLY A 1 78 ? -16.983 -20.371 -1.464 1.00 76.00 78 GLY A O 1
ATOM 615 N N . ILE A 1 79 ? -16.471 -18.374 -2.363 1.00 78.56 79 ILE A N 1
ATOM 616 C CA . ILE A 1 79 ? -16.937 -17.567 -1.233 1.00 78.56 79 ILE A CA 1
ATOM 617 C C . ILE A 1 79 ? -18.481 -17.606 -1.184 1.00 78.56 79 ILE A C 1
ATOM 619 O O . ILE A 1 79 ? -19.144 -17.131 -2.113 1.00 78.56 79 ILE A O 1
ATOM 623 N N . PRO A 1 80 ? -19.088 -18.153 -0.113 1.00 67.19 80 PRO A N 1
ATOM 624 C CA . PRO A 1 80 ? -20.535 -18.391 -0.040 1.00 67.19 80 PRO A CA 1
ATOM 625 C C . PRO A 1 80 ? -21.365 -17.143 0.305 1.00 67.19 80 PRO A C 1
ATOM 627 O O . PRO A 1 80 ? -22.584 -17.241 0.402 1.00 67.19 80 PRO A O 1
ATOM 630 N N . ASP A 1 81 ? -20.720 -16.000 0.534 1.00 67.56 81 ASP A N 1
ATOM 631 C CA . ASP A 1 81 ? -21.328 -14.788 1.084 1.00 67.56 81 ASP A CA 1
ATOM 632 C C . ASP A 1 81 ? -21.343 -13.642 0.056 1.00 67.56 81 ASP A C 1
ATOM 634 O O . ASP A 1 81 ? -20.426 -13.534 -0.761 1.00 67.56 81 ASP A O 1
ATOM 638 N N . ASP A 1 82 ? -22.364 -12.785 0.132 1.00 64.62 82 ASP A N 1
ATOM 639 C CA . ASP A 1 82 ? -22.576 -11.611 -0.739 1.00 64.62 82 ASP A CA 1
ATOM 640 C C . ASP A 1 82 ? -21.811 -10.368 -0.239 1.00 64.62 82 ASP A C 1
ATOM 642 O O . ASP A 1 82 ? -21.891 -9.276 -0.791 1.00 64.62 82 ASP A O 1
ATOM 646 N N . SER A 1 83 ? -21.005 -10.536 0.816 1.00 62.56 83 SER A N 1
ATOM 647 C CA . SER A 1 83 ? -20.113 -9.507 1.373 1.00 62.56 83 SER A CA 1
ATOM 648 C C . SER A 1 83 ? -19.022 -9.013 0.403 1.00 62.56 83 SER A C 1
ATOM 650 O O . SER A 1 83 ? -18.263 -8.095 0.742 1.00 62.56 83 SER A O 1
ATOM 652 N N . PHE A 1 84 ? -18.894 -9.633 -0.774 1.00 65.00 84 PHE A N 1
ATOM 653 C CA . PHE A 1 84 ? -17.874 -9.328 -1.771 1.00 65.00 84 PHE A CA 1
ATOM 654 C C . PHE A 1 84 ? -18.489 -9.242 -3.157 1.00 65.00 84 PHE A C 1
ATOM 656 O O . PHE A 1 84 ? -19.167 -10.164 -3.605 1.00 65.00 84 PHE A O 1
ATOM 663 N N . ASP A 1 85 ? -18.152 -8.170 -3.863 1.00 70.75 85 ASP A N 1
ATOM 664 C CA . ASP A 1 85 ? -18.510 -8.017 -5.262 1.00 70.75 85 ASP A CA 1
ATOM 665 C C . ASP A 1 85 ? -17.587 -8.898 -6.118 1.00 70.75 85 ASP A C 1
ATOM 667 O O . ASP A 1 85 ? -16.437 -8.551 -6.403 1.00 70.75 85 ASP A O 1
ATOM 671 N N . LYS A 1 86 ? -18.061 -10.105 -6.441 1.00 72.75 86 LYS A N 1
ATOM 672 C CA . LYS A 1 86 ? -17.264 -11.160 -7.093 1.00 72.75 86 LYS A CA 1
ATOM 673 C C . LYS A 1 86 ? -16.741 -10.734 -8.467 1.00 72.75 86 LYS A C 1
ATOM 675 O O . LYS A 1 86 ? -15.709 -11.237 -8.906 1.00 72.75 86 LYS A O 1
ATOM 680 N N . GLU A 1 87 ? -17.418 -9.797 -9.131 1.00 67.50 87 GLU A N 1
ATOM 681 C CA . GLU A 1 87 ? -17.004 -9.284 -10.439 1.00 67.50 87 GLU A CA 1
ATOM 682 C C . GLU A 1 87 ? -15.748 -8.409 -10.364 1.00 67.50 87 GLU A C 1
ATOM 684 O O . GLU A 1 87 ? -14.951 -8.406 -11.301 1.00 67.50 87 GLU A O 1
ATOM 689 N N . LEU A 1 88 ? -15.523 -7.721 -9.238 1.00 74.19 88 LEU A N 1
ATOM 690 C CA . LEU A 1 88 ? -14.376 -6.825 -9.059 1.00 74.19 88 LEU A CA 1
ATOM 691 C C . LEU A 1 88 ? -13.047 -7.586 -8.925 1.00 74.19 88 LEU A C 1
ATOM 693 O O . LEU A 1 88 ? -11.986 -7.047 -9.234 1.00 74.19 88 LEU A O 1
ATOM 697 N N . TYR A 1 89 ? -13.109 -8.839 -8.472 1.00 76.19 89 TYR A N 1
ATOM 698 C CA . TYR A 1 89 ? -11.940 -9.664 -8.167 1.00 76.19 89 TYR A CA 1
ATOM 699 C C . TYR A 1 89 ? -11.639 -10.718 -9.236 1.00 76.19 89 TYR A C 1
ATOM 701 O O . TYR A 1 89 ? -10.735 -11.523 -9.050 1.00 76.19 89 TYR A O 1
ATOM 709 N N . LYS A 1 90 ? -12.361 -10.742 -10.361 1.00 78.75 90 LYS A N 1
ATOM 710 C CA . LYS A 1 90 ? -12.089 -11.701 -11.437 1.00 78.75 90 LYS A CA 1
ATOM 711 C C . LYS A 1 90 ? -10.849 -11.291 -12.232 1.00 78.75 90 LYS A C 1
ATOM 713 O O . LYS A 1 90 ? -10.757 -10.157 -12.701 1.00 78.75 90 LYS A O 1
ATOM 718 N N . PHE A 1 91 ? -9.934 -12.232 -12.460 1.00 76.25 91 PHE A N 1
ATOM 719 C CA . PHE A 1 91 ? -8.779 -12.019 -13.333 1.00 76.25 91 PHE A CA 1
ATOM 720 C C . PHE A 1 91 ? -8.971 -12.737 -14.675 1.00 76.25 91 PHE A C 1
ATOM 722 O O . PHE A 1 91 ? -9.376 -13.900 -14.710 1.00 76.25 91 PHE A O 1
ATOM 729 N N . ALA A 1 92 ? -8.720 -12.036 -15.784 1.00 75.44 92 ALA A N 1
ATOM 730 C CA . AL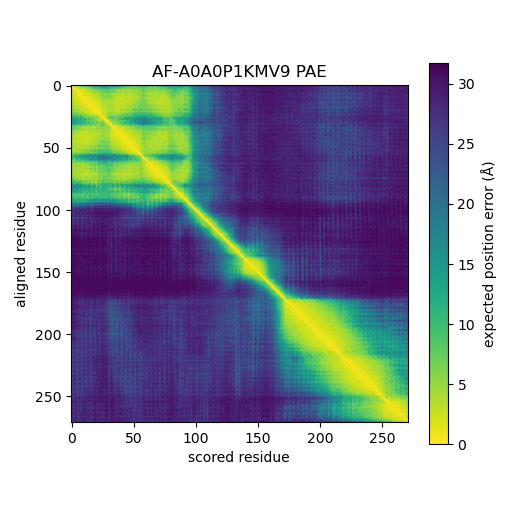A A 1 92 ? -8.828 -12.603 -17.126 1.00 75.44 92 ALA A CA 1
ATOM 731 C C . ALA A 1 92 ? -7.571 -13.412 -17.475 1.00 75.44 92 ALA A C 1
ATOM 733 O O . ALA A 1 92 ? -6.455 -12.948 -17.242 1.00 75.44 92 ALA A O 1
ATOM 734 N N . SER A 1 93 ? -7.764 -14.601 -18.046 1.00 72.25 93 SER A N 1
ATOM 735 C CA . SER A 1 93 ? -6.682 -15.449 -18.551 1.00 72.25 93 SER A CA 1
ATOM 736 C C . SER A 1 93 ? -5.873 -14.719 -19.629 1.00 72.25 93 SER A C 1
ATOM 738 O O . SER A 1 93 ? -6.393 -13.867 -20.354 1.00 72.25 93 SER A O 1
ATOM 740 N N . ILE A 1 94 ? -4.586 -15.039 -19.721 1.00 71.38 94 ILE A N 1
ATOM 741 C CA . ILE A 1 94 ? -3.669 -14.425 -20.680 1.00 71.38 94 ILE A CA 1
ATOM 742 C C . ILE A 1 94 ? -3.712 -15.256 -21.960 1.00 71.38 94 ILE A C 1
ATOM 744 O O . ILE A 1 94 ? -3.291 -16.416 -21.975 1.00 71.38 94 ILE A O 1
ATOM 748 N N . ASP A 1 95 ? -4.213 -14.656 -23.037 1.00 60.50 95 ASP A N 1
ATOM 749 C CA . ASP A 1 95 ? -4.199 -15.274 -24.359 1.00 60.50 95 ASP A CA 1
ATOM 750 C C . ASP A 1 95 ? -2.760 -15.328 -24.896 1.00 60.50 95 ASP A C 1
ATOM 752 O O . ASP A 1 95 ? -2.055 -14.314 -24.939 1.00 60.50 95 ASP A O 1
ATOM 756 N N . LYS A 1 96 ? -2.318 -16.506 -25.362 1.00 54.28 96 LYS A N 1
ATOM 757 C CA . LYS A 1 96 ? -1.118 -16.601 -26.209 1.00 54.28 96 LYS A CA 1
ATOM 758 C C . LYS A 1 96 ? -1.343 -15.712 -27.441 1.00 54.28 96 LYS A C 1
ATOM 760 O O . LYS A 1 96 ? -2.425 -15.793 -28.029 1.00 54.28 96 LYS A O 1
ATOM 765 N N . PRO A 1 97 ? -0.361 -14.902 -27.881 1.00 41.66 97 PRO A N 1
ATOM 766 C CA . PRO A 1 97 ? -0.492 -14.143 -29.117 1.00 41.66 97 PRO A CA 1
ATOM 767 C C . PRO A 1 97 ? -0.543 -15.117 -30.301 1.00 41.66 97 PRO A C 1
ATOM 769 O O . PRO A 1 97 ? 0.476 -15.515 -30.855 1.00 41.66 97 PRO A O 1
ATOM 772 N N . SER A 1 98 ? -1.750 -15.542 -30.665 1.00 37.53 98 SER A N 1
ATOM 773 C CA . SER A 1 98 ? -2.024 -16.226 -31.920 1.00 37.53 98 SER A CA 1
ATOM 774 C C . SER A 1 98 ? -2.031 -15.175 -33.027 1.00 37.53 98 SER A C 1
ATOM 776 O O . SER A 1 98 ? -2.769 -14.190 -32.949 1.00 37.53 98 SER A O 1
ATOM 778 N N . GLU A 1 99 ? -1.211 -15.382 -34.058 1.00 44.56 99 GLU A N 1
ATOM 779 C CA . GLU A 1 99 ? -0.994 -14.524 -35.238 1.00 44.56 99 GLU A CA 1
ATOM 780 C C . GLU A 1 99 ? -2.252 -14.254 -36.106 1.00 44.56 99 GLU A C 1
ATOM 782 O O . GLU A 1 99 ? -2.144 -13.817 -37.248 1.00 44.56 99 GLU A O 1
ATOM 787 N N . ALA A 1 100 ? -3.470 -14.464 -35.602 1.00 39.88 100 ALA A N 1
ATOM 788 C CA . ALA A 1 100 ? -4.706 -14.410 -36.385 1.00 39.88 100 ALA A CA 1
ATOM 789 C C . ALA A 1 100 ? -5.604 -13.176 -36.146 1.00 39.88 100 ALA A C 1
ATOM 791 O O . ALA A 1 100 ? -6.700 -13.119 -36.698 1.00 39.88 100 ALA A O 1
ATOM 792 N N . ALA A 1 101 ? -5.185 -12.169 -35.371 1.00 38.59 101 ALA A N 1
ATOM 793 C CA . ALA A 1 101 ? -6.038 -11.013 -35.047 1.00 38.59 101 ALA A CA 1
ATOM 794 C C . ALA A 1 101 ? -5.541 -9.667 -35.613 1.00 38.59 101 ALA A C 1
ATOM 796 O O . ALA A 1 101 ? -5.686 -8.618 -34.989 1.00 38.59 101 ALA A O 1
ATOM 797 N N . MET A 1 102 ? -5.021 -9.657 -36.845 1.00 40.59 102 MET A N 1
ATOM 798 C CA . MET A 1 102 ? -5.047 -8.447 -37.676 1.00 40.59 102 MET A CA 1
ATOM 799 C C . MET A 1 102 ? -6.457 -8.261 -38.255 1.00 40.59 102 MET A C 1
ATOM 801 O O . MET A 1 102 ? -6.725 -8.661 -39.381 1.00 40.59 102 MET A O 1
ATOM 805 N N . SER A 1 103 ? -7.386 -7.693 -37.483 1.00 39.75 103 SER A N 1
ATOM 806 C CA . SER A 1 103 ? -8.465 -6.819 -37.991 1.00 39.75 103 SER A CA 1
ATOM 807 C C . SER A 1 103 ? -9.471 -6.470 -36.893 1.00 39.75 103 SER A C 1
ATOM 809 O O . SER A 1 103 ? -10.450 -7.176 -36.668 1.00 39.75 103 SER A O 1
ATOM 811 N N . LYS A 1 104 ? -9.243 -5.327 -36.240 1.00 35.66 104 LYS A N 1
ATOM 812 C CA . LYS A 1 104 ? -10.218 -4.241 -36.002 1.00 35.66 104 LYS A CA 1
ATOM 813 C C . LYS A 1 104 ? -9.620 -3.272 -34.973 1.00 35.66 104 LYS A C 1
ATOM 815 O O . LYS A 1 104 ? -9.234 -3.716 -33.895 1.00 35.66 104 LYS A O 1
ATOM 820 N N . PRO A 1 105 ? -9.521 -1.966 -35.269 1.00 35.56 105 PRO A N 1
ATOM 821 C CA . PRO A 1 105 ? -9.085 -1.001 -34.273 1.00 35.56 105 PRO A CA 1
ATOM 822 C C . PRO A 1 105 ? -10.195 -0.837 -33.228 1.00 35.56 105 PRO A C 1
ATOM 824 O O . PRO A 1 105 ? -11.328 -0.496 -33.562 1.00 35.56 105 PRO A O 1
ATOM 827 N N . ALA A 1 106 ? -9.869 -1.123 -31.968 1.00 46.62 106 ALA A N 1
ATOM 828 C CA . ALA A 1 106 ? -10.738 -0.855 -30.833 1.00 46.62 106 ALA A CA 1
ATOM 829 C C . ALA A 1 106 ? -10.825 0.662 -30.614 1.00 46.62 106 ALA A C 1
ATOM 831 O O . ALA A 1 106 ? -9.813 1.324 -30.381 1.00 46.62 106 ALA A O 1
ATOM 832 N N . GLU A 1 107 ? -12.032 1.217 -30.707 1.00 43.50 107 GLU A N 1
ATOM 833 C CA . GLU A 1 107 ? -12.285 2.614 -30.367 1.00 43.50 107 GLU A CA 1
ATOM 834 C C . GLU A 1 107 ? -11.962 2.868 -28.882 1.00 43.50 107 GLU A C 1
ATOM 836 O O . GLU A 1 107 ? -12.280 2.033 -28.025 1.00 43.50 107 GLU A O 1
ATOM 841 N N . PRO A 1 108 ? -11.340 4.009 -28.535 1.00 44.16 108 PRO A N 1
ATOM 842 C CA . PRO A 1 108 ? -11.031 4.320 -27.149 1.00 44.16 108 PRO A CA 1
ATOM 843 C C . PRO A 1 108 ? -12.332 4.502 -26.362 1.00 44.16 108 PRO A C 1
ATOM 845 O O . PRO A 1 108 ? -13.151 5.372 -26.668 1.00 44.16 108 PRO A O 1
ATOM 848 N N . LYS A 1 109 ? -12.519 3.689 -25.315 1.00 52.59 109 LYS A N 1
ATOM 849 C CA . LYS A 1 109 ? -13.644 3.814 -24.382 1.00 52.59 109 LYS A CA 1
ATOM 850 C C . LYS A 1 109 ? -13.596 5.189 -23.715 1.00 52.59 109 LYS A C 1
ATOM 852 O O . LYS A 1 109 ? -12.817 5.433 -22.798 1.00 52.59 109 LYS A O 1
ATOM 857 N N . LYS A 1 110 ? -14.454 6.093 -24.181 1.00 48.34 110 LYS A N 1
ATOM 858 C CA . LYS A 1 110 ? -14.709 7.390 -23.559 1.00 48.34 110 LYS A CA 1
ATOM 859 C C . LYS A 1 110 ? -15.575 7.146 -22.321 1.00 48.34 110 LYS A C 1
ATOM 861 O O . LYS A 1 110 ? -16.755 6.826 -22.442 1.00 48.34 110 LYS A O 1
ATOM 866 N N . VAL A 1 111 ? -14.984 7.266 -21.135 1.00 51.72 111 VAL A N 1
ATOM 867 C CA . VAL A 1 111 ? -15.713 7.221 -19.861 1.00 51.72 111 VAL A CA 1
ATOM 868 C C . VAL A 1 111 ? -16.561 8.492 -19.770 1.00 51.72 111 VAL A C 1
ATOM 870 O O . VAL A 1 111 ? -16.057 9.577 -19.496 1.00 51.72 111 VAL A O 1
ATOM 873 N N . ARG A 1 112 ? -17.855 8.376 -20.080 1.00 51.47 112 ARG A N 1
ATOM 874 C CA . ARG A 1 112 ? -18.850 9.394 -19.732 1.00 51.47 112 ARG A CA 1
ATOM 875 C C . ARG A 1 112 ? -19.183 9.204 -18.258 1.00 51.47 112 ARG A C 1
ATOM 877 O O . ARG A 1 112 ? -19.789 8.197 -17.898 1.00 51.47 112 ARG A O 1
ATOM 884 N N . PHE A 1 113 ? -18.793 10.165 -17.428 1.00 46.97 113 PHE A N 1
ATOM 885 C CA . PHE A 1 113 ? -19.344 10.291 -16.086 1.00 46.97 113 PHE A CA 1
ATOM 886 C C . PHE A 1 113 ? -20.865 10.419 -16.218 1.00 46.97 113 PHE A C 1
ATOM 888 O O . PHE A 1 113 ? -21.360 11.269 -16.961 1.00 46.97 113 PHE A O 1
ATOM 895 N N . LYS A 1 114 ? -21.612 9.520 -15.572 1.00 47.97 114 LYS A N 1
ATOM 896 C CA . LYS A 1 114 ? -23.041 9.735 -15.356 1.00 47.97 114 LYS A CA 1
ATOM 897 C C . LYS A 1 114 ? -23.145 10.836 -14.311 1.00 47.97 114 LYS A C 1
ATOM 899 O O . LYS A 1 114 ? -22.833 10.602 -13.150 1.00 47.97 114 LYS A O 1
ATOM 904 N N . ASP A 1 115 ? -23.565 12.011 -14.751 1.00 46.22 115 ASP A N 1
ATOM 905 C CA . ASP A 1 115 ? -23.828 13.183 -13.919 1.00 46.22 115 ASP A CA 1
ATOM 906 C C . ASP A 1 115 ? -25.180 13.029 -13.204 1.00 46.22 115 ASP A C 1
ATOM 908 O O . ASP A 1 115 ? -26.106 13.809 -13.386 1.00 46.22 115 ASP A O 1
ATOM 912 N N . ASN A 1 116 ? -25.340 11.924 -12.474 1.00 47.44 116 ASN A N 1
ATOM 913 C CA . ASN A 1 116 ? -26.477 11.724 -11.585 1.00 47.44 116 ASN A CA 1
ATOM 914 C C . ASN A 1 116 ? -25.921 11.574 -10.173 1.00 47.44 116 ASN A C 1
ATOM 916 O O . ASN A 1 116 ? -25.894 10.487 -9.593 1.00 47.44 116 ASN A O 1
ATOM 920 N N . VAL A 1 117 ? -25.383 12.689 -9.682 1.00 47.72 117 VAL A N 1
ATOM 921 C CA . VAL A 1 117 ? -25.159 12.910 -8.259 1.00 47.72 117 VAL A CA 1
ATOM 922 C C . VAL A 1 117 ? -26.523 12.732 -7.601 1.00 47.72 117 VAL A C 1
ATOM 924 O O . VAL A 1 117 ? -27.454 13.478 -7.890 1.00 47.72 117 VAL A O 1
ATOM 927 N N . LEU A 1 118 ? -26.665 11.691 -6.780 1.00 46.78 118 LEU A N 1
ATOM 928 C CA . LEU A 1 118 ? -27.797 11.570 -5.871 1.00 46.78 118 LEU A CA 1
ATOM 929 C C . LEU A 1 118 ? -27.710 12.746 -4.899 1.00 46.78 118 LEU A C 1
ATOM 931 O O . LEU A 1 118 ? -26.973 12.711 -3.916 1.00 46.78 118 LEU A O 1
ATOM 935 N N . GLU A 1 119 ? -28.421 13.810 -5.242 1.00 40.09 119 GLU A N 1
ATOM 936 C CA . GLU A 1 119 ? -28.692 14.934 -4.370 1.00 40.09 119 GLU A CA 1
ATOM 937 C C . GLU A 1 119 ? -29.528 14.400 -3.203 1.00 40.09 119 GLU A C 1
ATOM 939 O O . GLU A 1 119 ? -30.655 13.928 -3.374 1.00 40.09 119 GLU A O 1
ATOM 944 N N . TYR A 1 120 ? -28.926 14.376 -2.014 1.00 39.41 120 TYR A N 1
ATOM 945 C CA . TYR A 1 120 ? -29.630 14.063 -0.779 1.00 39.41 120 TYR A CA 1
ATOM 946 C C . TYR A 1 120 ? -30.692 15.142 -0.558 1.00 39.41 120 TYR A C 1
ATOM 948 O O . TYR A 1 120 ? -30.378 16.260 -0.158 1.00 39.41 120 TYR A O 1
ATOM 956 N N . HIS A 1 121 ? -31.955 14.812 -0.817 1.00 38.78 121 HIS A N 1
ATOM 957 C CA . HIS A 1 121 ? -33.066 15.645 -0.384 1.00 38.78 121 HIS A CA 1
ATOM 958 C C . HIS A 1 121 ? -33.404 15.278 1.063 1.00 38.78 121 HIS A C 1
ATOM 960 O O . HIS A 1 121 ? -34.108 14.301 1.325 1.00 38.78 121 HIS A O 1
ATOM 966 N N . GLU A 1 122 ? -32.883 16.053 2.017 1.00 35.91 122 GLU A N 1
ATOM 967 C CA . GLU A 1 122 ? -33.394 16.016 3.386 1.00 35.91 122 GLU A CA 1
ATOM 968 C C . GLU A 1 122 ? -34.867 16.430 3.371 1.00 35.91 122 GLU A C 1
ATOM 970 O O . GLU A 1 122 ? -35.239 17.515 2.920 1.00 35.91 122 GLU A O 1
ATOM 975 N N . THR A 1 123 ? -35.723 15.524 3.833 1.00 34.41 123 THR A N 1
ATOM 976 C CA . THR A 1 123 ? -37.145 15.785 4.023 1.00 34.41 123 THR A CA 1
ATOM 977 C C . THR A 1 123 ? -37.286 16.631 5.285 1.00 34.41 123 THR A C 1
ATOM 979 O O . THR A 1 123 ? -37.215 16.118 6.397 1.00 34.41 123 THR A O 1
ATOM 982 N N . SER A 1 124 ? -37.427 17.946 5.119 1.00 42.56 124 SER A N 1
ATOM 983 C CA . SER A 1 124 ? -37.612 18.901 6.215 1.00 42.56 124 SER A CA 1
ATOM 984 C C . SER A 1 124 ? -39.029 18.799 6.797 1.00 42.56 124 SER A C 1
ATOM 986 O O . SER A 1 124 ? -39.919 19.571 6.448 1.00 42.56 124 SER A O 1
ATOM 988 N N . GLN A 1 125 ? -39.244 17.841 7.693 1.00 45.47 125 GLN A N 1
ATOM 989 C CA . GLN A 1 125 ? -40.357 17.847 8.645 1.00 45.47 125 GLN A CA 1
ATOM 990 C C . GLN A 1 125 ? -39.788 17.646 10.047 1.00 45.47 125 GLN A C 1
ATOM 992 O O . GLN A 1 125 ? -39.778 16.538 10.558 1.00 45.47 125 GLN A O 1
ATOM 997 N N . ASP A 1 126 ? -39.210 18.731 10.561 1.00 40.44 126 ASP A N 1
ATOM 998 C CA . ASP A 1 126 ? -39.019 19.108 11.970 1.00 40.44 126 ASP A CA 1
ATOM 999 C C . ASP A 1 126 ? -37.780 19.999 12.028 1.00 40.44 126 ASP A C 1
ATOM 1001 O O . ASP A 1 126 ? -36.651 19.527 11.962 1.00 40.44 126 ASP A O 1
ATOM 1005 N N . ALA A 1 127 ? -37.990 21.315 12.061 1.00 39.25 127 ALA A N 1
ATOM 1006 C CA . ALA A 1 127 ? -36.913 22.292 12.141 1.00 39.25 127 ALA A CA 1
ATOM 1007 C C . ALA A 1 127 ? -36.430 22.417 13.599 1.00 39.25 127 ALA A C 1
ATOM 1009 O O . ALA A 1 127 ? -37.179 22.945 14.426 1.00 39.25 127 ALA A O 1
ATOM 1010 N N . PRO A 1 128 ? -35.191 22.018 13.944 1.00 45.94 128 PRO A N 1
ATOM 1011 C CA . PRO A 1 128 ? -34.542 22.527 15.139 1.00 45.94 128 PRO A CA 1
ATOM 1012 C C . PRO A 1 128 ? -34.054 23.952 14.848 1.00 45.94 128 PRO A C 1
ATOM 1014 O O . PRO A 1 128 ? -33.630 24.270 13.735 1.00 45.94 128 PRO A O 1
ATOM 1017 N N . ALA A 1 129 ? -34.151 24.829 15.847 1.00 58.09 129 ALA A N 1
ATOM 1018 C CA . ALA A 1 129 ? -33.766 26.231 15.745 1.00 58.09 129 ALA A CA 1
ATOM 1019 C C . ALA A 1 129 ? -32.378 26.400 15.100 1.00 58.09 129 ALA A C 1
ATOM 1021 O O . ALA A 1 129 ? -31.408 25.763 15.512 1.00 58.09 129 ALA A O 1
ATOM 1022 N N . ALA A 1 130 ? -32.300 27.272 14.090 1.00 54.00 130 ALA A N 1
ATOM 1023 C CA . ALA A 1 130 ? -31.072 27.587 13.375 1.00 54.00 130 ALA A CA 1
ATOM 1024 C C . ALA A 1 130 ? -29.972 28.017 14.358 1.00 54.00 130 ALA A C 1
ATOM 1026 O O . ALA A 1 130 ? -30.099 29.028 15.052 1.00 54.00 130 ALA A O 1
ATOM 1027 N N . PHE A 1 131 ? -28.900 27.231 14.419 1.00 51.03 131 PHE A N 1
ATOM 1028 C CA . PHE A 1 131 ? -27.730 27.524 15.234 1.00 51.03 131 PHE A CA 1
ATOM 1029 C C . PHE A 1 131 ? -26.977 28.700 14.598 1.00 51.03 131 PHE A C 1
ATOM 1031 O O . PHE A 1 131 ? -26.549 28.618 13.446 1.00 51.03 131 PHE A O 1
ATOM 1038 N N . ALA A 1 132 ? -26.853 29.814 15.319 1.00 65.62 132 ALA A N 1
ATOM 1039 C CA . ALA A 1 132 ? -26.090 30.962 14.839 1.00 65.62 132 ALA A CA 1
ATOM 1040 C C . ALA A 1 132 ? -24.579 30.641 14.872 1.00 65.62 132 ALA A C 1
ATOM 1042 O O . ALA A 1 132 ? -24.122 30.025 15.840 1.00 65.62 132 ALA A O 1
ATOM 1043 N N . PRO A 1 133 ? -23.792 31.044 13.853 1.00 69.56 133 PRO A N 1
ATOM 1044 C CA . PRO A 1 133 ? -22.338 30.898 13.865 1.00 69.56 133 PRO A CA 1
ATOM 1045 C C . PRO A 1 133 ? -21.713 31.532 15.114 1.00 69.56 133 PRO A C 1
ATOM 1047 O O . PRO A 1 133 ? -22.101 32.630 15.516 1.00 69.56 133 PRO A O 1
ATOM 1050 N N . TYR A 1 134 ? -20.743 30.845 15.719 1.00 54.38 134 TYR A N 1
ATOM 1051 C CA . TYR A 1 134 ? -20.003 31.356 16.872 1.00 54.38 134 TYR A CA 1
ATOM 1052 C C . TYR A 1 134 ? -19.167 32.573 16.448 1.00 54.38 134 TYR A C 1
ATOM 1054 O O . TYR A 1 134 ? -18.408 32.490 15.483 1.00 54.38 134 TYR A O 1
ATOM 1062 N N . SER A 1 135 ? -19.325 33.697 17.148 1.00 58.66 135 SER A N 1
ATOM 1063 C CA . SER A 1 135 ? -18.528 34.911 16.961 1.00 58.66 135 SER A CA 1
ATOM 1064 C C . SER A 1 135 ? -17.716 35.138 18.230 1.00 58.66 135 SER A C 1
ATOM 1066 O O . SER A 1 135 ? -18.299 35.237 19.306 1.00 58.66 135 SER A O 1
ATOM 1068 N N . ASP A 1 136 ? -16.391 35.205 18.101 1.00 59.53 136 ASP A N 1
ATOM 1069 C CA . ASP A 1 136 ? -15.443 35.335 19.223 1.00 59.53 136 ASP A CA 1
ATOM 1070 C C . ASP A 1 136 ? -15.444 36.726 19.892 1.00 59.53 136 ASP A C 1
ATOM 1072 O O . ASP A 1 136 ? -14.739 36.928 20.875 1.00 59.53 136 ASP A O 1
ATOM 1076 N N . ASP A 1 137 ? -16.218 37.688 19.378 1.00 59.69 137 ASP A N 1
ATOM 1077 C CA . ASP A 1 137 ? -16.142 39.106 19.772 1.00 59.69 137 ASP A CA 1
ATOM 1078 C C . ASP A 1 137 ? -17.395 39.618 20.507 1.00 59.69 137 ASP A C 1
ATOM 1080 O O . ASP A 1 137 ? -17.843 40.743 20.300 1.00 59.69 137 ASP A O 1
ATOM 1084 N N . VAL A 1 138 ? -18.015 38.778 21.339 1.00 58.94 138 VAL A N 1
ATOM 1085 C CA . VAL A 1 138 ? -19.065 39.222 22.271 1.00 58.94 138 VAL A CA 1
ATOM 1086 C C . VAL A 1 138 ? -18.610 38.954 23.695 1.00 58.94 138 VAL A C 1
ATOM 1088 O O . VAL A 1 138 ? -18.217 37.836 24.025 1.00 58.94 138 VAL A O 1
ATOM 1091 N N . SER A 1 139 ? -18.634 39.989 24.533 1.00 65.00 139 SER A N 1
ATOM 1092 C CA . SER A 1 139 ? -18.317 39.841 25.952 1.00 65.00 139 SER A CA 1
ATOM 1093 C C . SER A 1 139 ? -19.324 38.888 26.611 1.00 65.00 139 SER A C 1
ATOM 1095 O O . SER A 1 139 ? -20.517 38.911 26.287 1.00 65.00 139 SER A O 1
ATOM 1097 N N . ASP A 1 140 ? -18.854 38.017 27.509 1.00 65.00 140 ASP A N 1
ATOM 1098 C CA . ASP A 1 140 ? -19.697 36.996 28.148 1.00 65.00 140 ASP A CA 1
ATOM 1099 C C . ASP A 1 140 ? -20.910 37.617 28.873 1.00 65.00 140 ASP A C 1
ATOM 1101 O O . ASP A 1 140 ? -21.998 37.034 28.865 1.00 65.00 140 ASP A O 1
ATOM 1105 N N . GLU A 1 141 ? -20.769 38.834 29.415 1.00 64.38 141 GLU A N 1
ATOM 1106 C CA . GLU A 1 141 ? -21.857 39.617 30.011 1.00 64.38 141 GLU A CA 1
ATOM 1107 C C . GLU A 1 141 ? -22.999 39.947 29.033 1.00 64.38 141 GLU A C 1
ATOM 1109 O O . GLU A 1 141 ? -24.170 39.745 29.367 1.00 64.38 141 GLU A O 1
ATOM 1114 N N . GLU A 1 142 ? -22.695 40.422 27.822 1.00 65.06 142 GLU A N 1
ATOM 1115 C CA . GLU A 1 142 ? -23.717 40.812 26.835 1.00 65.06 142 GLU A CA 1
ATOM 1116 C C . GLU A 1 142 ? -24.479 39.590 26.309 1.00 65.06 142 GLU A C 1
ATOM 1118 O O . GLU A 1 142 ? -25.689 39.643 26.061 1.00 65.06 142 GLU A O 1
ATOM 1123 N N . ARG A 1 143 ? -23.785 38.453 26.196 1.00 67.25 143 ARG A N 1
ATOM 1124 C CA . ARG A 1 143 ? -24.379 37.172 25.804 1.00 67.25 143 ARG A CA 1
ATOM 1125 C C . ARG A 1 143 ? -25.342 36.655 26.875 1.00 67.25 143 ARG A C 1
ATOM 1127 O O . ARG A 1 143 ? -26.447 36.218 26.545 1.00 67.25 143 ARG A O 1
ATOM 1134 N N . LEU A 1 144 ? -24.963 36.771 28.151 1.00 69.25 144 LEU A N 1
ATOM 1135 C CA . LEU A 1 144 ? -25.807 36.374 29.279 1.00 69.25 144 LEU A CA 1
ATOM 1136 C C . LEU A 1 144 ? -27.064 37.245 29.399 1.00 69.25 144 LEU A C 1
ATOM 1138 O O . LEU A 1 144 ? -28.148 36.723 29.671 1.00 69.25 144 LEU A O 1
ATOM 1142 N N . GLU A 1 145 ? -26.947 38.560 29.191 1.00 72.31 145 GLU A N 1
ATOM 1143 C CA . GLU A 1 145 ? -28.104 39.461 29.220 1.00 72.31 145 GLU A CA 1
ATOM 1144 C C . GLU A 1 145 ? -29.083 39.164 28.084 1.00 72.31 145 GLU A C 1
ATOM 1146 O O . GLU A 1 145 ? -30.296 39.105 28.312 1.00 72.31 145 GLU A O 1
ATOM 1151 N N . HIS A 1 146 ? -28.581 38.910 26.876 1.00 66.88 146 HIS A N 1
ATOM 1152 C CA . HIS A 1 146 ? -29.434 38.627 25.728 1.00 66.88 146 HIS A CA 1
ATOM 1153 C C . HIS A 1 146 ? -30.195 37.296 25.889 1.00 66.88 146 HIS A C 1
ATOM 1155 O O . HIS A 1 146 ? -31.397 37.233 25.612 1.00 66.88 146 HIS A O 1
ATOM 1161 N N . ASP A 1 147 ? -29.546 36.253 26.415 1.00 71.50 147 ASP A N 1
ATOM 1162 C CA . ASP A 1 147 ? -30.200 34.967 26.698 1.00 71.50 147 ASP A CA 1
ATOM 1163 C C . ASP A 1 147 ? -31.200 35.062 27.855 1.00 71.50 147 ASP A C 1
ATOM 1165 O O . ASP A 1 147 ? -32.316 34.539 27.762 1.00 71.50 147 ASP A O 1
ATOM 1169 N N . LYS A 1 148 ? -30.864 35.810 28.914 1.00 71.00 148 LYS A N 1
ATOM 1170 C CA . LYS A 1 148 ? -31.780 36.080 30.028 1.00 71.00 148 LYS A CA 1
ATOM 1171 C C . LYS A 1 148 ? -33.041 36.788 29.535 1.00 71.00 148 LYS A C 1
ATOM 1173 O O . LYS A 1 148 ? -34.151 36.377 29.866 1.00 71.00 148 LYS A O 1
ATOM 1178 N N . THR A 1 149 ? -32.889 37.799 28.684 1.00 71.38 149 THR A N 1
ATOM 1179 C CA . THR A 1 149 ? -34.020 38.570 28.148 1.00 71.38 149 THR A CA 1
ATOM 1180 C C . THR A 1 149 ? -34.958 37.696 27.309 1.00 71.38 149 THR A C 1
ATOM 1182 O O . THR A 1 149 ? -36.177 37.801 27.443 1.00 71.38 149 THR A O 1
ATOM 1185 N N . ARG A 1 150 ? -34.423 36.754 26.517 1.00 70.00 150 ARG A N 1
ATOM 1186 C CA . ARG A 1 150 ? -35.238 35.792 25.750 1.00 70.00 150 ARG A CA 1
ATOM 1187 C C . ARG A 1 150 ? -35.993 34.813 26.646 1.00 70.00 150 ARG A C 1
ATOM 1189 O O . ARG A 1 150 ? -37.156 34.519 26.373 1.00 70.00 150 ARG A O 1
ATOM 1196 N N . LEU A 1 151 ? -35.363 34.348 27.723 1.00 66.38 151 LEU A N 1
ATOM 1197 C CA . LEU A 1 151 ? -35.978 33.412 28.663 1.00 66.38 151 LEU A CA 1
ATOM 1198 C C . LEU A 1 151 ? -37.151 34.056 29.430 1.00 66.38 151 LEU A C 1
ATOM 1200 O O . LEU A 1 151 ? -38.191 33.426 29.605 1.00 66.38 151 LEU A O 1
ATOM 1204 N N . PHE A 1 152 ? -37.020 35.332 29.815 1.00 67.25 152 PHE A N 1
ATOM 1205 C CA . PHE A 1 152 ? -38.084 36.101 30.483 1.00 67.25 152 PHE A CA 1
ATOM 1206 C C . PHE A 1 152 ? -39.179 36.599 29.526 1.00 67.25 152 PHE A C 1
ATOM 1208 O O . PHE A 1 152 ? -40.334 36.774 29.925 1.00 67.25 152 PHE A O 1
ATOM 1215 N N . GLN A 1 153 ? -38.857 36.815 28.248 1.00 60.62 153 GLN A N 1
ATOM 1216 C CA . GLN A 1 153 ? -39.859 37.205 27.258 1.00 60.62 153 GLN A CA 1
ATOM 1217 C C . GLN A 1 153 ? -40.738 36.026 26.815 1.00 60.62 153 GLN A C 1
ATOM 1219 O O . GLN A 1 15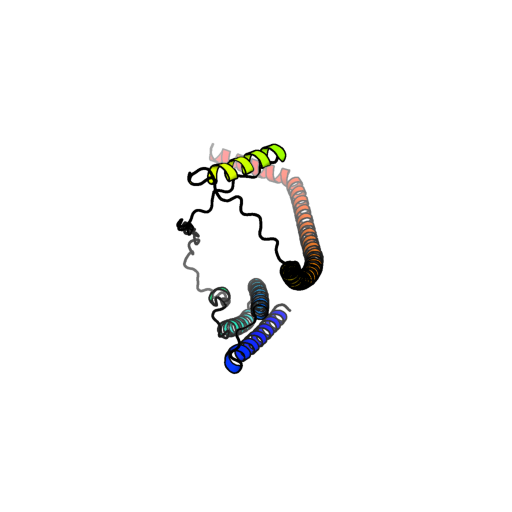3 ? -41.927 36.210 26.564 1.00 60.62 153 GLN A O 1
ATOM 1224 N N . ALA A 1 154 ? -40.200 34.802 26.804 1.00 58.38 154 ALA A N 1
ATOM 1225 C CA . ALA A 1 154 ? -40.991 33.592 26.575 1.00 58.38 154 ALA A CA 1
ATOM 1226 C C . ALA A 1 154 ? -41.971 33.282 27.726 1.00 58.38 154 ALA A C 1
ATOM 1228 O O . ALA A 1 154 ? -43.000 32.655 27.492 1.00 58.38 154 ALA A O 1
ATOM 1229 N N . SER A 1 155 ? -41.697 33.750 28.952 1.00 56.56 155 SER A N 1
ATOM 1230 C CA . SER A 1 155 ? -42.562 33.529 30.121 1.00 56.56 155 SER A CA 1
ATOM 1231 C C . SER A 1 155 ? -43.566 34.657 30.391 1.00 56.56 155 SER A C 1
ATOM 1233 O O . SER A 1 155 ? -44.352 34.551 31.326 1.00 56.56 155 SER A O 1
ATOM 1235 N N . SER A 1 156 ? -43.544 35.753 29.624 1.00 53.16 156 SER A N 1
ATOM 1236 C CA . SER A 1 156 ? -44.440 36.911 29.818 1.00 53.16 156 SER A CA 1
ATOM 1237 C C . SER A 1 156 ? -45.629 36.938 28.848 1.00 53.16 156 SER A C 1
ATOM 1239 O O . SER A 1 156 ? -46.369 37.919 28.787 1.00 53.16 156 SER A O 1
ATOM 1241 N N . GLY A 1 157 ? -45.843 35.838 28.123 1.00 52.56 157 GLY A N 1
ATOM 1242 C CA . GLY A 1 157 ? -46.920 35.652 27.156 1.00 52.56 157 GLY A CA 1
ATOM 1243 C C . GLY A 1 157 ? -48.165 34.936 27.684 1.00 52.56 157 GLY A C 1
ATOM 1244 O O . GLY A 1 157 ? -48.862 34.358 26.868 1.00 52.56 157 GLY A O 1
ATOM 1245 N N . GLU A 1 158 ? -48.462 34.940 28.988 1.00 49.94 158 GLU A N 1
ATOM 1246 C CA . GLU A 1 158 ? -49.808 34.605 29.483 1.00 49.94 158 GLU A CA 1
ATOM 1247 C C . GLU A 1 158 ? -50.040 35.196 30.881 1.00 49.94 158 GLU A C 1
ATOM 1249 O O . GLU A 1 158 ? -49.385 34.854 31.863 1.00 49.94 158 GLU A O 1
ATOM 1254 N N . SER A 1 159 ? -50.959 36.153 30.964 1.00 48.34 159 SER A N 1
ATOM 1255 C CA . SER A 1 159 ? -51.390 36.779 32.206 1.00 48.34 159 SER A CA 1
ATOM 1256 C C . SER A 1 159 ? -52.485 35.944 32.867 1.00 48.34 159 SER A C 1
ATOM 1258 O O . SER A 1 159 ? -53.599 35.935 32.354 1.00 48.34 159 SER A O 1
ATOM 1260 N N . THR A 1 160 ? -52.223 35.362 34.038 1.00 41.38 160 THR A N 1
ATOM 1261 C CA . THR A 1 160 ? -53.233 35.200 35.104 1.00 41.38 160 THR A CA 1
ATOM 1262 C C . THR A 1 160 ? -52.565 34.807 36.421 1.00 41.38 160 THR A C 1
ATOM 1264 O O . THR A 1 160 ? -51.863 33.808 36.472 1.00 41.38 160 THR A O 1
ATOM 1267 N N . GLY A 1 161 ? -52.858 35.545 37.497 1.00 40.19 161 GLY A N 1
ATOM 1268 C CA . GLY A 1 161 ? -52.761 35.025 38.867 1.00 40.19 161 GLY A CA 1
ATOM 1269 C C . GLY A 1 161 ? -51.467 35.325 39.621 1.00 40.19 161 GLY A C 1
ATOM 1270 O O . GLY A 1 161 ? -50.560 34.506 39.688 1.00 40.19 161 GLY A O 1
ATOM 1271 N N . LEU A 1 162 ? -51.429 36.484 40.273 1.00 50.09 162 LEU A N 1
ATOM 1272 C CA . LEU A 1 162 ? -50.526 36.793 41.384 1.00 50.09 162 LEU A CA 1
ATOM 1273 C C . LEU A 1 162 ? -50.943 36.007 42.645 1.00 50.09 162 LEU A C 1
ATOM 1275 O O . LEU A 1 162 ? -51.490 36.617 43.555 1.00 50.09 162 LEU A O 1
ATOM 1279 N N . ASP A 1 163 ? -50.742 34.685 42.701 1.00 45.12 163 ASP A N 1
ATOM 1280 C CA . ASP A 1 163 ? -51.139 33.913 43.898 1.00 45.12 163 ASP A CA 1
ATOM 1281 C C . ASP A 1 163 ? -50.341 32.627 44.174 1.00 45.12 163 ASP A C 1
ATOM 1283 O O . ASP A 1 163 ? -50.831 31.728 44.850 1.00 45.12 163 ASP A O 1
ATOM 1287 N N . ASP A 1 164 ? -49.098 32.517 43.698 1.00 45.06 164 ASP A N 1
ATOM 1288 C CA . ASP A 1 164 ? -48.300 31.318 43.986 1.00 45.06 164 ASP A CA 1
ATOM 1289 C C . ASP A 1 164 ? -46.821 31.639 44.227 1.00 45.06 164 ASP A C 1
ATOM 1291 O O . ASP A 1 164 ? -45.921 31.266 43.474 1.00 45.06 164 ASP A O 1
ATOM 1295 N N . LEU A 1 165 ? -46.542 32.338 45.335 1.00 49.38 165 LEU A N 1
ATOM 1296 C CA . LEU A 1 165 ? -45.272 32.115 46.026 1.00 49.38 165 LEU A CA 1
ATOM 1297 C C . LEU A 1 165 ? -45.342 30.721 46.663 1.00 49.38 165 LEU A C 1
ATOM 1299 O O . LEU A 1 165 ? -45.562 30.591 47.869 1.00 49.38 165 LEU A O 1
ATOM 1303 N N . VAL A 1 166 ? -45.155 29.681 45.843 1.00 48.97 166 VAL A N 1
ATOM 1304 C CA . VAL A 1 166 ? -44.871 28.327 46.319 1.00 48.97 166 VAL A CA 1
ATOM 1305 C C . VAL A 1 166 ? -43.596 28.427 47.137 1.00 48.97 166 VAL A C 1
ATOM 1307 O O . VAL A 1 166 ? -42.485 28.517 46.612 1.00 48.97 166 VAL A O 1
ATOM 1310 N N . VAL A 1 167 ? -43.763 28.443 48.456 1.00 53.25 167 VAL A N 1
ATOM 1311 C CA . VAL A 1 167 ? -42.716 28.081 49.399 1.00 53.25 167 VAL A CA 1
ATOM 1312 C C . VAL A 1 167 ? -42.162 26.756 48.899 1.00 53.25 167 VAL A C 1
ATOM 1314 O O . VAL A 1 167 ? -42.878 25.755 48.901 1.00 53.25 167 VAL A O 1
ATOM 1317 N N . ALA A 1 168 ? -40.918 26.774 48.413 1.00 52.41 168 ALA A N 1
ATOM 1318 C CA . ALA A 1 168 ? -40.212 25.577 47.990 1.00 52.41 168 ALA A CA 1
ATOM 1319 C C . ALA A 1 168 ? -40.448 24.490 49.052 1.00 52.41 168 ALA A C 1
ATOM 1321 O O . ALA A 1 168 ? -40.176 24.755 50.233 1.00 52.41 168 ALA A O 1
ATOM 1322 N N . PRO A 1 169 ? -41.007 23.319 48.690 1.00 56.56 169 PRO A N 1
ATOM 1323 C CA . PRO A 1 169 ? -41.183 22.257 49.658 1.00 56.56 169 PRO A CA 1
ATOM 1324 C C . PRO A 1 169 ? -39.795 21.964 50.214 1.00 56.56 169 PRO A C 1
ATOM 1326 O O . PRO A 1 169 ? -38.852 21.708 49.466 1.00 56.56 169 PRO A O 1
ATOM 1329 N N . GLN A 1 170 ? -39.660 22.119 51.528 1.00 58.78 170 GLN A N 1
ATOM 1330 C CA . GLN A 1 170 ? -38.452 21.795 52.268 1.00 58.78 170 GLN A CA 1
ATOM 1331 C C . GLN A 1 170 ? -38.258 20.287 52.098 1.00 58.78 170 GLN A C 1
ATOM 1333 O O . GLN A 1 170 ? -38.846 19.505 52.844 1.00 58.78 170 GLN A O 1
ATOM 1338 N N . LEU A 1 171 ? -37.537 19.898 51.041 1.00 58.78 171 LEU A N 1
ATOM 1339 C CA . LEU A 1 171 ? -37.219 18.517 50.709 1.00 58.78 171 LEU A CA 1
ATOM 1340 C C . LEU A 1 171 ? -36.720 17.855 51.994 1.00 58.78 171 LEU A C 1
ATOM 1342 O O . LEU A 1 171 ? -35.818 18.381 52.655 1.00 58.78 171 LEU A O 1
ATOM 1346 N N . SER A 1 172 ? -37.347 16.754 52.402 1.00 75.56 172 SER A N 1
ATOM 1347 C CA . SER A 1 172 ? -36.970 16.079 53.640 1.00 75.56 172 SER A CA 1
ATOM 1348 C C . SER A 1 172 ? -35.484 15.715 53.567 1.00 75.56 172 SER A C 1
ATOM 1350 O O . SER A 1 172 ? -35.026 15.211 52.544 1.00 75.56 172 SER A O 1
ATOM 1352 N N . ASN A 1 173 ? -34.710 15.920 54.642 1.00 77.56 173 ASN A N 1
ATOM 1353 C CA . ASN A 1 173 ? -33.290 15.521 54.688 1.00 77.56 173 ASN A CA 1
ATOM 1354 C C . ASN A 1 173 ? -33.074 14.059 54.250 1.00 77.56 173 ASN A C 1
ATOM 1356 O O . ASN A 1 173 ? -32.017 13.706 53.735 1.00 77.56 173 ASN A O 1
ATOM 1360 N N . GLN A 1 174 ? -34.084 13.208 54.434 1.00 82.19 174 GLN A N 1
ATOM 1361 C CA . GLN A 1 174 ? -34.052 11.810 54.023 1.00 82.19 174 GLN A CA 1
ATOM 1362 C C . GLN A 1 174 ? -34.251 11.624 52.509 1.00 82.19 174 GLN A C 1
ATOM 1364 O O . GLN A 1 174 ? -33.619 10.756 51.908 1.00 82.19 174 GLN A O 1
ATOM 1369 N N . GLU A 1 175 ? -35.077 12.457 51.880 1.00 82.88 175 GLU A N 1
ATOM 1370 C CA . GLU A 1 175 ? -35.235 12.501 50.422 1.00 82.88 175 GLU A CA 1
ATOM 1371 C C . GLU A 1 175 ? -33.976 13.070 49.764 1.00 82.88 175 GLU A C 1
ATOM 1373 O O . GLU A 1 175 ? -33.486 12.491 48.798 1.00 82.88 175 GLU A O 1
ATOM 1378 N N . LEU A 1 176 ? -33.386 14.122 50.350 1.00 85.69 176 LEU A N 1
ATOM 1379 C CA . LEU A 1 176 ? -32.099 14.674 49.918 1.00 85.69 176 LEU A CA 1
ATOM 1380 C C . LEU A 1 176 ? -30.991 13.611 49.981 1.00 85.69 176 LEU A C 1
ATOM 1382 O O . LEU A 1 176 ? -30.239 13.443 49.025 1.00 85.69 176 LEU A O 1
ATOM 1386 N N . PHE A 1 177 ? -30.911 12.863 51.085 1.00 90.50 177 PHE A N 1
ATOM 1387 C CA . PHE A 1 177 ? -29.929 11.789 51.243 1.00 90.50 177 PHE A CA 1
ATOM 1388 C C . PHE A 1 177 ? -30.132 10.672 50.211 1.00 90.50 177 PHE A C 1
ATOM 1390 O O . PHE A 1 177 ? -29.171 10.198 49.607 1.00 90.50 177 PHE A O 1
ATOM 1397 N N . THR A 1 178 ? -31.385 10.287 49.962 1.00 88.62 178 THR A N 1
ATOM 1398 C CA . THR A 1 178 ? -31.722 9.268 48.957 1.00 88.62 178 THR A CA 1
ATOM 1399 C C . THR A 1 178 ? -31.334 9.735 47.552 1.00 88.62 178 THR A C 1
ATOM 1401 O O . THR A 1 178 ? -30.728 8.979 46.794 1.00 88.62 178 THR A O 1
ATOM 1404 N N . GLN A 1 179 ? -31.603 11.000 47.222 1.00 89.31 179 GLN A N 1
ATOM 1405 C CA . GLN A 1 179 ? -31.228 11.600 45.944 1.00 89.31 179 GLN A CA 1
ATOM 1406 C C . GLN A 1 179 ? -29.704 11.686 45.775 1.00 89.31 179 GLN A C 1
ATOM 1408 O O . GLN A 1 179 ? -29.183 11.328 44.722 1.00 89.31 179 GLN A O 1
ATOM 1413 N N . GLN A 1 180 ? -28.974 12.089 46.819 1.00 90.25 180 GLN A N 1
ATOM 1414 C CA . GLN A 1 180 ? -27.509 12.115 46.805 1.00 90.25 180 GLN A CA 1
ATOM 1415 C C . GLN A 1 180 ? -26.916 10.718 46.612 1.00 90.25 180 GLN A C 1
ATOM 1417 O O . GLN A 1 180 ? -25.961 10.553 45.855 1.00 90.25 180 GLN A O 1
ATOM 1422 N N . GLN A 1 181 ? -27.488 9.699 47.256 1.00 92.25 181 GLN A N 1
ATOM 1423 C CA . GLN A 1 181 ? -27.025 8.325 47.094 1.00 92.25 181 GLN A CA 1
ATOM 1424 C C . GLN A 1 181 ? -27.271 7.808 45.672 1.00 92.25 181 GLN A C 1
ATOM 1426 O O . GLN A 1 181 ? -26.388 7.174 45.096 1.00 92.25 181 GLN A O 1
ATOM 1431 N N . GLN A 1 182 ? -28.423 8.126 45.079 1.00 92.94 182 GLN A N 1
ATOM 1432 C CA . GLN A 1 182 ? -28.711 7.805 43.681 1.00 92.94 182 GLN A CA 1
ATOM 1433 C C . GLN A 1 182 ? -27.724 8.494 42.727 1.00 92.94 182 GLN A C 1
ATOM 1435 O O . GLN A 1 182 ? -27.172 7.846 41.840 1.00 92.94 182 GLN A O 1
ATOM 1440 N N . GLN A 1 183 ? -27.427 9.772 42.965 1.00 92.69 183 GLN A N 1
ATOM 1441 C CA . GLN A 1 183 ? -26.482 10.530 42.152 1.00 92.69 183 GLN A CA 1
ATOM 1442 C C . GLN A 1 183 ? -25.048 9.988 42.255 1.00 92.69 183 GLN A C 1
ATOM 1444 O O . GLN A 1 183 ? -24.339 9.949 41.253 1.00 92.69 183 GLN A O 1
ATOM 1449 N N . LEU A 1 184 ? -24.620 9.516 43.431 1.00 94.50 184 LEU A N 1
ATOM 1450 C CA . LEU A 1 184 ? -23.320 8.853 43.589 1.00 94.50 184 LEU A CA 1
ATOM 1451 C C . LEU A 1 184 ? -23.242 7.540 42.799 1.00 94.50 184 LEU A C 1
ATOM 1453 O O . LEU A 1 184 ? -22.222 7.275 42.167 1.00 94.50 184 LEU A O 1
ATOM 1457 N N . PHE A 1 185 ? -24.313 6.743 42.786 1.00 95.25 185 PHE A N 1
ATOM 1458 C CA . PHE A 1 185 ? -24.365 5.521 41.976 1.00 95.25 185 PHE A CA 1
ATOM 1459 C C . PHE A 1 185 ? -24.326 5.810 40.471 1.00 95.25 185 PHE A C 1
ATOM 1461 O O . PHE A 1 185 ? -23.643 5.109 39.724 1.00 95.25 185 PHE A O 1
ATOM 1468 N N . GLU A 1 186 ? -25.024 6.850 40.017 1.00 94.75 186 GLU A N 1
ATOM 1469 C CA . GLU A 1 186 ? -24.963 7.284 38.618 1.00 94.75 186 GLU A CA 1
ATOM 1470 C C . GLU A 1 186 ? -23.560 7.764 38.240 1.00 94.75 186 GLU A C 1
ATOM 1472 O O . GLU A 1 186 ? -23.036 7.388 37.192 1.00 94.75 186 GLU A O 1
ATOM 1477 N N . GLN A 1 187 ? -22.906 8.530 39.114 1.00 95.12 187 GLN A N 1
ATOM 1478 C CA . GLN A 1 187 ? -21.530 8.976 38.899 1.00 95.12 187 GLN A CA 1
ATOM 1479 C C . GLN A 1 187 ? -20.543 7.812 38.818 1.00 95.12 187 GLN A C 1
ATOM 1481 O O . GLN A 1 187 ? -19.686 7.817 37.938 1.00 95.12 187 GLN A O 1
ATOM 1486 N N . ASP A 1 188 ? -20.674 6.804 39.677 1.00 95.56 188 ASP A N 1
ATOM 1487 C CA . ASP A 1 188 ? -19.806 5.625 39.638 1.00 95.56 188 ASP A CA 1
ATOM 1488 C C . ASP A 1 188 ? -19.968 4.853 38.315 1.00 95.56 188 ASP A C 1
ATOM 1490 O O . ASP A 1 188 ? -18.988 4.498 37.658 1.00 95.56 188 ASP A O 1
ATOM 1494 N N . SER A 1 189 ? -21.208 4.718 37.833 1.00 94.25 189 SER A N 1
ATOM 1495 C CA . SER A 1 189 ? -21.498 4.175 36.499 1.00 94.25 189 SER A CA 1
ATOM 1496 C C . SER A 1 189 ? -20.860 5.009 35.378 1.00 94.25 189 SER A C 1
ATOM 1498 O O . SER A 1 189 ? -20.289 4.464 34.427 1.00 94.25 189 SER A O 1
ATOM 1500 N N . HIS A 1 190 ? -20.896 6.341 35.474 1.00 94.19 190 HIS A N 1
ATOM 1501 C CA . HIS A 1 190 ? -20.216 7.212 34.514 1.00 94.19 190 HIS A CA 1
ATOM 1502 C C . HIS A 1 190 ? -18.691 7.058 34.555 1.00 94.19 190 HIS A C 1
ATOM 1504 O O . HIS A 1 190 ? -18.060 7.056 33.496 1.00 94.19 190 HIS A O 1
ATOM 1510 N N . LEU A 1 191 ? -18.097 6.879 35.736 1.00 95.88 191 LEU A N 1
ATOM 1511 C CA . LEU A 1 191 ? -16.661 6.654 35.886 1.00 95.88 191 LEU A CA 1
ATOM 1512 C C . LEU A 1 191 ? -16.221 5.297 35.329 1.00 95.88 191 LEU A C 1
ATOM 1514 O O . LEU A 1 191 ? -15.172 5.239 34.691 1.00 95.88 191 LEU A O 1
ATOM 1518 N N . ASP A 1 192 ? -17.012 4.233 35.486 1.00 95.31 192 ASP A N 1
ATOM 1519 C CA . ASP A 1 192 ? -16.697 2.933 34.875 1.00 95.31 192 ASP A CA 1
ATOM 1520 C C . ASP A 1 192 ? -16.740 3.022 33.339 1.00 95.31 192 ASP A C 1
ATOM 1522 O O . ASP A 1 192 ? -15.825 2.573 32.644 1.00 95.31 192 ASP A O 1
ATOM 1526 N N . ASN A 1 193 ? -17.747 3.706 32.786 1.00 93.56 193 ASN A N 1
ATOM 1527 C CA . ASN A 1 193 ? -17.821 3.958 31.344 1.00 93.56 193 ASN A CA 1
ATOM 1528 C C . ASN A 1 193 ? -16.642 4.802 30.840 1.00 93.56 193 ASN A C 1
ATOM 1530 O O . ASN A 1 193 ? -16.045 4.479 29.809 1.00 93.56 193 ASN A O 1
ATOM 1534 N N . LEU A 1 194 ? -16.269 5.853 31.575 1.00 95.19 194 LEU A N 1
ATOM 1535 C CA . LEU A 1 194 ? -15.116 6.681 31.239 1.00 95.19 194 LEU A CA 1
ATOM 1536 C C . LEU A 1 194 ? -13.817 5.875 31.313 1.00 95.19 194 LEU A C 1
ATOM 1538 O O . LEU A 1 194 ? -13.017 5.942 30.387 1.00 95.19 194 LEU A O 1
ATOM 1542 N N . SER A 1 195 ? -13.626 5.080 32.363 1.00 95.81 195 SER A N 1
ATOM 1543 C CA . SER A 1 195 ? -12.460 4.211 32.545 1.00 95.81 195 SER A CA 1
ATOM 1544 C C . SER A 1 195 ? -12.297 3.246 31.370 1.00 95.81 195 SER A C 1
ATOM 1546 O O . SER A 1 195 ? -11.234 3.197 30.746 1.00 95.81 195 SER A O 1
ATOM 1548 N N . ARG A 1 196 ? -13.380 2.563 30.973 1.00 95.44 196 ARG A N 1
ATOM 1549 C CA . ARG A 1 196 ? -13.391 1.678 29.796 1.00 95.44 196 ARG A CA 1
ATOM 1550 C C . ARG A 1 196 ? -13.084 2.437 28.507 1.00 95.44 196 ARG A C 1
ATOM 1552 O O . ARG A 1 196 ? -12.316 1.955 27.676 1.00 95.44 196 ARG A O 1
ATOM 1559 N N . SER A 1 197 ? -13.641 3.636 28.342 1.00 94.94 197 SER A N 1
ATOM 1560 C CA . SER A 1 197 ? -13.372 4.479 27.174 1.00 94.94 197 SER A CA 1
ATOM 1561 C C . SER A 1 197 ? -11.919 4.960 27.128 1.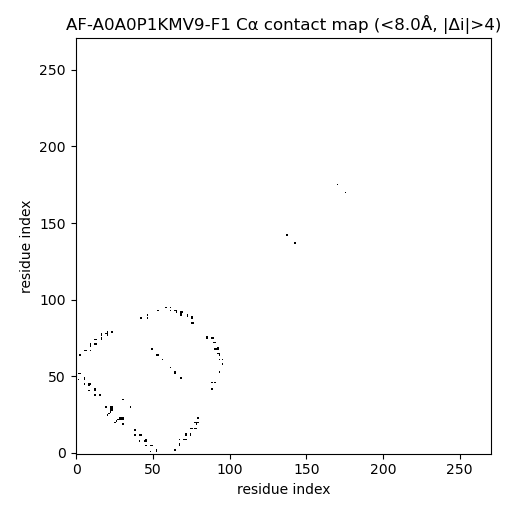00 94.94 197 SER A C 1
ATOM 1563 O O . SER A 1 197 ? -11.318 4.982 26.056 1.00 94.94 197 SER A O 1
ATOM 1565 N N . VAL A 1 198 ? -11.331 5.322 28.271 1.00 92.56 198 VAL A N 1
ATOM 1566 C CA . VAL A 1 198 ? -9.927 5.738 28.386 1.00 92.56 198 VAL A CA 1
ATOM 1567 C C . VAL A 1 198 ? -9.000 4.562 28.105 1.00 92.56 198 VAL A C 1
ATOM 1569 O O . VAL A 1 198 ? -8.033 4.723 27.367 1.00 92.56 198 VAL A O 1
ATOM 1572 N N . GLN A 1 199 ? -9.313 3.369 28.613 1.00 93.81 199 GLN A N 1
ATOM 1573 C CA . GLN A 1 199 ? -8.540 2.164 28.328 1.00 93.81 199 GLN A CA 1
ATOM 1574 C C . GLN A 1 199 ? -8.570 1.822 26.833 1.00 93.81 199 GLN A C 1
ATOM 1576 O O . GLN A 1 199 ? -7.518 1.585 26.240 1.00 93.81 199 GLN A O 1
ATOM 1581 N N . ASN A 1 200 ? -9.746 1.866 26.202 1.00 93.50 200 ASN A N 1
ATOM 1582 C CA . ASN A 1 200 ? -9.868 1.654 24.760 1.00 93.50 200 ASN A CA 1
ATOM 1583 C C . ASN A 1 200 ? -9.135 2.733 23.956 1.00 93.50 200 ASN A C 1
ATOM 1585 O O . ASN A 1 200 ? -8.448 2.407 22.994 1.00 93.50 200 ASN A O 1
ATOM 1589 N N . SER A 1 201 ? -9.240 4.002 24.361 1.00 93.56 201 SER A N 1
ATOM 1590 C CA . SER A 1 201 ? -8.527 5.116 23.726 1.00 93.56 201 SER A CA 1
ATOM 1591 C C . SER A 1 201 ? -7.009 4.961 23.844 1.00 93.56 201 SER A C 1
ATOM 1593 O O . SER A 1 201 ? -6.287 5.172 22.875 1.00 93.56 201 SER A O 1
ATOM 1595 N N . HIS A 1 202 ? -6.510 4.514 24.998 1.00 95.19 202 HIS A N 1
ATOM 1596 C CA . HIS A 1 202 ? -5.092 4.234 25.201 1.00 95.19 202 HIS A CA 1
ATOM 1597 C C . HIS A 1 202 ? -4.602 3.087 24.308 1.00 95.19 202 HIS A C 1
ATOM 1599 O O . HIS A 1 202 ? -3.552 3.211 23.684 1.00 95.19 202 HIS A O 1
ATOM 1605 N N . ILE A 1 203 ? -5.362 1.990 24.216 1.00 94.00 203 ILE A N 1
ATOM 1606 C CA . ILE A 1 203 ? -5.034 0.870 23.320 1.00 94.00 203 ILE A CA 1
ATOM 1607 C C . ILE A 1 203 ? -5.030 1.345 21.863 1.00 94.00 203 ILE A C 1
ATOM 1609 O O . ILE A 1 203 ? -4.053 1.121 21.158 1.00 94.00 203 ILE A O 1
ATOM 1613 N N . LEU A 1 204 ? -6.063 2.080 21.441 1.00 93.62 204 LEU A N 1
ATOM 1614 C CA . LEU A 1 204 ? -6.143 2.651 20.097 1.00 93.62 204 LEU A CA 1
ATOM 1615 C C . LEU A 1 204 ? -4.972 3.602 19.808 1.00 93.62 204 LEU A C 1
ATOM 1617 O O . LEU A 1 204 ? -4.412 3.563 18.722 1.00 93.62 204 LEU A O 1
ATOM 1621 N N . SER A 1 205 ? -4.581 4.437 20.770 1.00 95.25 205 SER A N 1
ATOM 1622 C CA . SER A 1 205 ? -3.438 5.350 20.647 1.00 95.25 205 SER A CA 1
ATOM 1623 C C . SER A 1 205 ? -2.122 4.594 20.455 1.00 95.25 205 SER A C 1
ATOM 1625 O O . SER A 1 205 ? -1.305 4.966 19.616 1.00 95.25 205 SER A O 1
ATOM 1627 N N . LEU A 1 206 ? -1.934 3.500 21.194 1.00 95.19 206 LEU A N 1
ATOM 1628 C CA . LEU A 1 206 ? -0.750 2.654 21.096 1.00 95.19 206 LEU A CA 1
ATOM 1629 C C . LEU A 1 206 ? -0.701 1.917 19.747 1.00 95.19 206 LEU A C 1
ATOM 1631 O O . LEU A 1 206 ? 0.353 1.876 19.113 1.00 95.19 206 LEU A O 1
ATOM 1635 N N . ASP A 1 207 ? -1.841 1.423 19.265 1.00 92.94 207 ASP A N 1
ATOM 1636 C CA . ASP A 1 207 ? -1.955 0.811 17.937 1.00 92.94 207 ASP A CA 1
ATOM 1637 C C . ASP A 1 207 ? -1.702 1.829 16.818 1.00 92.94 207 ASP A C 1
ATOM 1639 O O . ASP A 1 207 ? -0.928 1.551 15.903 1.00 92.94 207 ASP A O 1
ATOM 1643 N N . ILE A 1 208 ? -2.278 3.035 16.912 1.00 91.12 208 ILE A N 1
ATOM 1644 C CA . ILE A 1 208 ? -1.997 4.136 15.978 1.00 91.12 208 ILE A CA 1
ATOM 1645 C C . ILE A 1 208 ? -0.506 4.466 15.992 1.00 91.12 208 ILE A C 1
ATOM 1647 O O . ILE A 1 208 ? 0.083 4.656 14.934 1.00 91.12 208 ILE A O 1
ATOM 1651 N N . HIS A 1 209 ? 0.121 4.528 17.167 1.00 93.50 209 HIS A N 1
ATOM 1652 C CA . HIS A 1 209 ? 1.543 4.827 17.274 1.00 93.50 209 HIS A CA 1
ATOM 1653 C C . HIS A 1 209 ? 2.401 3.783 16.553 1.00 93.50 209 HIS A C 1
ATOM 1655 O O . HIS A 1 209 ? 3.294 4.150 15.789 1.00 93.50 209 HIS A O 1
ATOM 1661 N N . HIS A 1 210 ? 2.115 2.495 16.753 1.00 92.81 210 HIS A N 1
ATOM 1662 C CA . HIS A 1 210 ? 2.827 1.425 16.060 1.00 92.81 210 HIS A CA 1
ATOM 1663 C C . HIS A 1 210 ? 2.572 1.429 14.552 1.00 92.81 210 HIS A C 1
ATOM 1665 O O . HIS A 1 210 ? 3.525 1.290 13.791 1.00 92.81 210 HIS A O 1
ATOM 1671 N N . GLU A 1 211 ? 1.330 1.641 14.112 1.00 91.06 211 GLU A N 1
ATOM 1672 C CA . GLU A 1 211 ? 0.999 1.701 12.686 1.00 91.06 211 GLU A CA 1
ATOM 1673 C C . GLU A 1 211 ? 1.673 2.900 12.012 1.00 91.06 211 GLU A C 1
ATOM 1675 O O . GLU A 1 211 ? 2.250 2.762 10.940 1.00 91.06 211 GLU A O 1
ATOM 1680 N N . VAL A 1 212 ? 1.668 4.072 12.652 1.00 92.69 212 VAL A N 1
ATOM 1681 C CA . VAL A 1 212 ? 2.358 5.263 12.137 1.00 92.69 212 VAL A CA 1
ATOM 1682 C C . VAL A 1 212 ? 3.865 5.024 12.062 1.00 92.69 212 VAL A C 1
ATOM 1684 O O . VAL A 1 212 ? 4.485 5.429 11.081 1.00 92.69 212 VAL A O 1
ATOM 1687 N N . ALA A 1 213 ? 4.461 4.364 13.057 1.00 90.81 213 ALA A N 1
ATOM 1688 C CA . ALA A 1 213 ? 5.885 4.041 13.039 1.00 90.81 213 ALA A CA 1
ATOM 1689 C C . ALA A 1 213 ? 6.240 3.055 11.910 1.00 90.81 213 ALA A C 1
ATOM 1691 O O . ALA A 1 213 ? 7.156 3.331 11.136 1.00 90.81 213 ALA A O 1
ATOM 1692 N N . ASP A 1 214 ? 5.491 1.957 11.770 1.00 88.50 214 ASP A N 1
ATOM 1693 C CA . ASP A 1 214 ? 5.735 0.935 10.741 1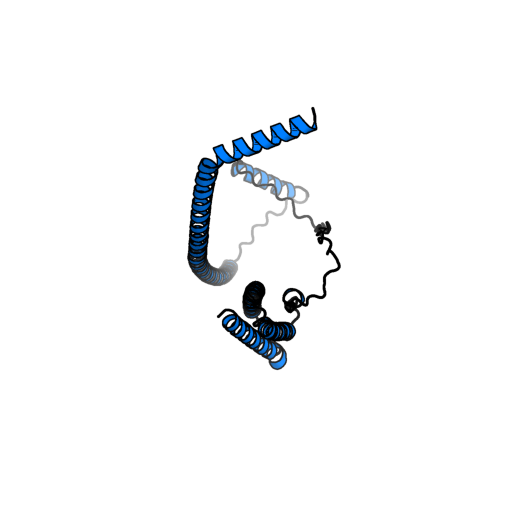.00 88.50 214 ASP A CA 1
ATOM 1694 C C . ASP A 1 214 ? 5.480 1.481 9.326 1.00 88.50 214 ASP A C 1
ATOM 1696 O O . ASP A 1 214 ? 6.299 1.304 8.420 1.00 88.50 214 ASP A O 1
ATOM 1700 N N . GLN A 1 215 ? 4.395 2.244 9.140 1.00 88.12 215 GLN A N 1
ATOM 1701 C CA . GLN A 1 215 ? 4.111 2.919 7.874 1.00 88.12 215 GLN A CA 1
ATOM 1702 C C . GLN A 1 215 ? 5.178 3.952 7.529 1.00 88.12 215 GLN A C 1
ATOM 1704 O O . GLN A 1 215 ? 5.602 4.013 6.378 1.00 88.12 215 GLN A O 1
ATOM 1709 N N . ASN A 1 216 ? 5.627 4.767 8.486 1.00 90.19 216 ASN A N 1
ATOM 1710 C CA . ASN A 1 216 ? 6.646 5.775 8.219 1.00 90.19 216 ASN A CA 1
ATOM 1711 C C . ASN A 1 216 ? 7.975 5.123 7.817 1.00 90.19 216 ASN A C 1
ATOM 1713 O O . ASN A 1 216 ? 8.571 5.532 6.824 1.00 90.19 216 ASN A O 1
ATOM 1717 N N . ASP A 1 217 ? 8.408 4.069 8.508 1.00 89.12 217 ASP A N 1
ATOM 1718 C CA . ASP A 1 217 ? 9.632 3.349 8.147 1.00 89.12 217 ASP A CA 1
ATOM 1719 C C . ASP A 1 217 ? 9.524 2.672 6.770 1.00 89.12 217 ASP A C 1
ATOM 1721 O O . ASP A 1 217 ? 10.473 2.719 5.979 1.00 89.12 217 ASP A O 1
ATOM 1725 N N . GLY A 1 218 ? 8.371 2.078 6.447 1.00 88.94 218 GLY A N 1
ATOM 1726 C CA . GLY A 1 218 ? 8.111 1.477 5.137 1.00 88.94 218 GLY A CA 1
ATOM 1727 C C . GLY A 1 218 ? 8.075 2.509 4.008 1.00 88.94 218 GLY A C 1
ATOM 1728 O O . GLY A 1 218 ? 8.806 2.389 3.024 1.00 88.94 218 GLY A O 1
ATOM 1729 N N . VAL A 1 219 ? 7.283 3.571 4.175 1.00 92.25 219 VAL A N 1
ATOM 1730 C CA . VAL A 1 219 ? 7.121 4.640 3.180 1.00 92.25 219 VAL A CA 1
ATOM 1731 C C . VAL A 1 219 ? 8.434 5.385 2.959 1.00 92.25 219 VAL A C 1
ATOM 1733 O O . VAL A 1 219 ? 8.781 5.667 1.815 1.00 92.25 219 VAL A O 1
ATOM 1736 N N . LEU A 1 220 ? 9.205 5.677 4.011 1.00 94.44 220 LEU A N 1
ATOM 1737 C CA . LEU A 1 220 ? 10.503 6.338 3.862 1.00 94.44 220 LEU A CA 1
ATOM 1738 C C . LEU A 1 220 ? 11.504 5.471 3.090 1.00 94.44 220 LEU A C 1
ATOM 1740 O O . LEU A 1 220 ? 12.213 5.997 2.231 1.00 94.44 220 LEU A O 1
ATOM 1744 N N . ARG A 1 221 ? 11.532 4.153 3.326 1.00 92.06 221 ARG A N 1
ATOM 1745 C CA . ARG A 1 221 ? 12.376 3.219 2.559 1.00 92.06 221 ARG A CA 1
ATOM 1746 C C . ARG A 1 221 ? 11.953 3.120 1.098 1.00 92.06 221 ARG A C 1
ATOM 1748 O O . ARG A 1 221 ? 12.807 3.096 0.210 1.00 92.06 221 ARG A O 1
ATOM 1755 N N . ASP A 1 222 ? 10.653 3.097 0.832 1.00 92.50 222 ASP A N 1
ATOM 1756 C CA . ASP A 1 222 ? 10.133 3.073 -0.533 1.00 92.50 222 ASP A CA 1
ATOM 1757 C C . ASP A 1 222 ? 10.448 4.381 -1.266 1.00 92.50 222 ASP A C 1
ATOM 1759 O O . ASP A 1 222 ? 10.914 4.355 -2.408 1.00 92.50 222 ASP A O 1
ATOM 1763 N N . LEU A 1 223 ? 10.286 5.528 -0.601 1.00 94.12 223 LEU A N 1
ATOM 1764 C CA . LEU A 1 223 ? 10.684 6.830 -1.134 1.00 94.12 223 LEU A CA 1
ATOM 1765 C C . LEU A 1 223 ? 12.190 6.890 -1.408 1.00 94.12 223 LEU A C 1
ATOM 1767 O O . LEU A 1 223 ? 12.587 7.339 -2.482 1.00 94.12 223 LEU A O 1
ATOM 1771 N N . GLU A 1 224 ? 13.030 6.396 -0.498 1.00 94.06 224 GLU A N 1
ATOM 1772 C CA . GLU A 1 224 ? 14.477 6.296 -0.710 1.00 94.06 224 GLU A CA 1
ATOM 1773 C C . GLU A 1 224 ? 14.801 5.437 -1.943 1.00 94.06 224 GLU A C 1
ATOM 1775 O O . GLU A 1 224 ? 15.597 5.838 -2.799 1.00 94.06 224 GLU A O 1
ATOM 1780 N N . SER A 1 225 ? 14.140 4.287 -2.087 1.00 94.44 225 SER A N 1
ATOM 1781 C CA . SER A 1 225 ? 14.296 3.388 -3.234 1.00 94.44 225 SER A CA 1
ATOM 1782 C C . SER A 1 225 ? 13.882 4.055 -4.551 1.00 94.44 225 SER A C 1
ATOM 1784 O O . SER A 1 225 ? 14.629 4.013 -5.537 1.00 94.44 225 SER A O 1
ATOM 1786 N N . LEU A 1 226 ? 12.734 4.742 -4.571 1.00 95.94 226 LEU A N 1
ATOM 1787 C CA . LEU A 1 226 ? 12.256 5.494 -5.733 1.00 95.94 226 LEU A CA 1
ATOM 1788 C C . LEU A 1 226 ? 13.214 6.631 -6.101 1.00 95.94 226 LEU A C 1
ATOM 1790 O O . LEU A 1 226 ? 13.540 6.799 -7.280 1.00 95.94 226 LEU A O 1
ATOM 1794 N N . VAL A 1 227 ? 13.699 7.389 -5.114 1.00 97.00 227 VAL A N 1
ATOM 1795 C CA . VAL A 1 227 ? 14.666 8.476 -5.318 1.00 97.00 227 VAL A CA 1
ATOM 1796 C C . VAL A 1 227 ? 15.982 7.929 -5.863 1.00 97.00 227 VAL A C 1
ATOM 1798 O O . VAL A 1 227 ? 16.506 8.472 -6.837 1.00 97.00 227 VAL A O 1
ATOM 1801 N N . ASN A 1 228 ? 16.492 6.823 -5.320 1.00 96.25 228 ASN A N 1
ATOM 1802 C CA . ASN A 1 228 ? 17.712 6.185 -5.808 1.00 96.25 228 ASN A CA 1
ATOM 1803 C C . ASN A 1 228 ? 17.542 5.678 -7.251 1.00 96.25 228 ASN A C 1
ATOM 1805 O O . ASN A 1 228 ? 18.384 5.936 -8.116 1.00 96.25 228 ASN A O 1
ATOM 1809 N N . ASN A 1 229 ? 16.418 5.026 -7.564 1.00 94.62 229 ASN A N 1
ATOM 1810 C CA . ASN A 1 229 ? 16.122 4.581 -8.925 1.00 94.62 229 ASN A CA 1
ATOM 1811 C C . ASN A 1 229 ? 16.010 5.765 -9.902 1.00 94.62 229 ASN A C 1
ATOM 1813 O O . ASN A 1 229 ? 16.580 5.729 -10.996 1.00 94.62 229 ASN A O 1
ATOM 1817 N N . SER A 1 230 ? 15.340 6.845 -9.491 1.00 95.50 230 SER A N 1
ATOM 1818 C CA . SER A 1 230 ? 15.256 8.087 -10.263 1.00 95.50 230 SER A CA 1
ATOM 1819 C C . SER A 1 230 ? 16.643 8.693 -10.498 1.00 95.50 230 SER A C 1
ATOM 1821 O O . SER A 1 230 ? 16.993 8.990 -11.639 1.00 95.50 230 SER A O 1
ATOM 1823 N N . GLY A 1 231 ? 17.491 8.757 -9.466 1.00 95.06 231 GLY A N 1
ATOM 1824 C CA . GLY A 1 231 ? 18.875 9.223 -9.568 1.00 95.06 231 GLY A CA 1
ATOM 1825 C C . GLY A 1 231 ? 19.702 8.409 -10.567 1.00 95.06 231 GLY A C 1
ATOM 1826 O O . GLY A 1 231 ? 20.375 8.976 -11.429 1.00 95.06 231 GLY A O 1
ATOM 1827 N N . ARG A 1 232 ? 19.585 7.076 -10.536 1.00 95.50 232 ARG A N 1
ATOM 1828 C CA . ARG A 1 232 ? 20.254 6.177 -11.495 1.00 95.50 232 ARG A CA 1
ATOM 1829 C C . ARG A 1 232 ? 19.766 6.391 -12.927 1.00 95.50 232 ARG A C 1
ATOM 1831 O O . ARG A 1 232 ? 20.566 6.349 -13.864 1.00 95.50 232 ARG A O 1
ATOM 1838 N N . ASN A 1 233 ? 18.468 6.615 -13.118 1.00 94.19 233 ASN A N 1
ATOM 1839 C CA . ASN A 1 233 ? 17.894 6.889 -14.435 1.00 94.19 233 ASN A CA 1
ATOM 1840 C C . ASN A 1 233 ? 18.324 8.259 -14.966 1.00 94.19 233 ASN A C 1
ATOM 1842 O O . ASN A 1 233 ? 18.676 8.376 -16.141 1.00 94.19 233 ASN A O 1
ATOM 1846 N N . LEU A 1 234 ? 18.372 9.268 -14.098 1.00 97.19 234 LEU A N 1
ATOM 1847 C CA . LEU A 1 234 ? 18.79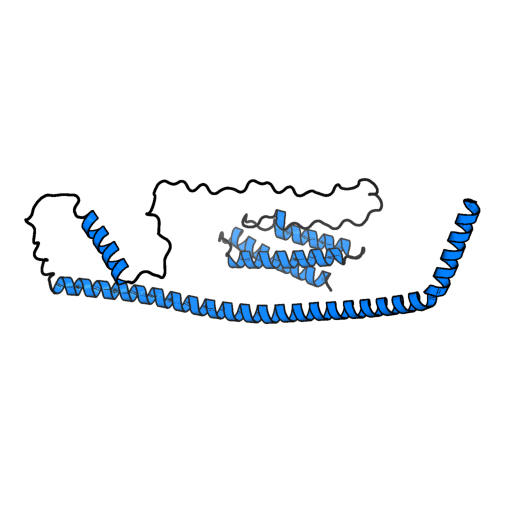2 10.621 -14.441 1.00 97.19 234 LEU A CA 1
ATOM 1848 C C . LEU A 1 234 ? 20.287 10.670 -14.779 1.00 97.19 234 LEU A C 1
ATOM 1850 O O . LEU A 1 234 ? 20.664 11.300 -15.764 1.00 97.19 234 LEU A O 1
ATOM 1854 N N . ASP A 1 235 ? 21.137 9.928 -14.063 1.00 96.56 235 ASP A N 1
ATOM 1855 C CA . ASP A 1 235 ? 22.565 9.820 -14.392 1.00 96.56 235 ASP A CA 1
ATOM 1856 C C . ASP A 1 235 ? 22.796 9.130 -15.750 1.00 96.56 235 ASP A C 1
ATOM 1858 O O . ASP A 1 235 ? 23.571 9.602 -16.589 1.00 96.56 235 ASP A O 1
ATOM 1862 N N . ARG A 1 236 ? 22.031 8.070 -16.050 1.00 95.81 236 ARG A N 1
ATOM 1863 C CA . ARG A 1 236 ? 22.029 7.434 -17.381 1.00 95.81 236 ARG A CA 1
ATOM 1864 C C . ARG A 1 236 ? 21.563 8.394 -18.473 1.00 95.81 236 ARG A C 1
ATOM 1866 O O . ARG A 1 236 ? 22.188 8.450 -19.534 1.00 95.81 236 ARG A O 1
ATOM 1873 N N . ALA A 1 237 ? 20.493 9.149 -18.226 1.00 95.88 237 ALA A N 1
ATOM 1874 C CA . ALA A 1 237 ? 19.983 10.150 -19.158 1.00 95.88 237 ALA A CA 1
ATOM 1875 C C . ALA A 1 237 ? 21.017 11.259 -19.400 1.00 95.88 237 ALA A C 1
ATOM 1877 O O . ALA A 1 237 ? 21.302 11.591 -20.548 1.00 95.88 237 ALA A O 1
ATOM 1878 N N . LYS A 1 238 ? 21.672 11.748 -18.343 1.00 95.50 238 LYS A N 1
ATOM 1879 C CA . LYS A 1 238 ? 22.757 12.733 -18.417 1.00 95.50 238 LYS A CA 1
ATOM 1880 C C . LYS A 1 238 ? 23.948 12.214 -19.218 1.00 95.50 238 LYS A C 1
ATOM 1882 O O . LYS A 1 238 ? 24.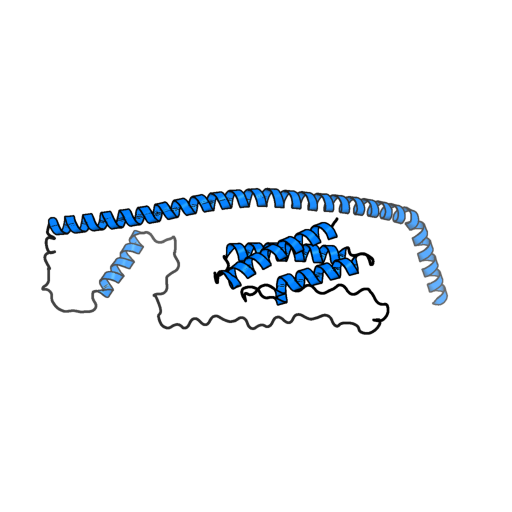508 12.949 -20.028 1.00 95.50 238 LYS A O 1
ATOM 1887 N N . LYS A 1 239 ? 24.327 10.943 -19.042 1.00 95.81 239 LYS A N 1
ATOM 1888 C CA . LYS A 1 239 ? 25.397 10.316 -19.830 1.00 95.81 239 LYS A CA 1
ATOM 1889 C C . LYS A 1 239 ? 25.031 10.238 -21.312 1.00 95.81 239 LYS A C 1
ATOM 1891 O O . LYS A 1 239 ? 25.859 10.582 -22.150 1.00 95.81 239 LYS A O 1
ATOM 1896 N N . ARG A 1 240 ? 23.796 9.844 -21.639 1.00 94.44 240 ARG A N 1
ATOM 1897 C CA . ARG A 1 240 ? 23.292 9.837 -23.024 1.00 94.44 240 ARG A CA 1
ATOM 1898 C C . ARG A 1 240 ? 23.258 11.241 -23.623 1.00 94.44 240 ARG A C 1
ATOM 1900 O O . ARG A 1 240 ? 23.677 11.403 -24.762 1.00 94.44 240 ARG A O 1
ATOM 1907 N N . LEU A 1 241 ? 22.840 12.243 -22.850 1.00 95.44 241 LEU A N 1
ATOM 1908 C CA . LEU A 1 241 ? 22.826 13.637 -23.285 1.00 95.44 241 LEU A CA 1
ATOM 1909 C C . LEU A 1 241 ? 24.239 14.157 -23.571 1.00 95.44 241 LEU A C 1
ATOM 1911 O O . LEU A 1 241 ? 24.441 14.775 -24.604 1.00 95.44 241 LEU A O 1
ATOM 1915 N N . ARG A 1 242 ? 25.230 13.847 -22.723 1.00 94.44 242 ARG A N 1
ATOM 1916 C CA . ARG A 1 242 ? 26.638 14.203 -22.984 1.00 94.44 242 ARG A CA 1
ATOM 1917 C C . ARG A 1 242 ? 27.198 13.535 -24.233 1.00 94.44 242 ARG A C 1
ATOM 1919 O O . ARG A 1 242 ? 27.948 14.159 -24.973 1.00 94.44 242 ARG A O 1
ATOM 1926 N N . ILE A 1 243 ? 26.858 12.265 -24.459 1.00 92.62 243 ILE A N 1
ATOM 1927 C CA . ILE A 1 243 ? 27.256 11.566 -25.687 1.00 92.62 243 ILE A CA 1
ATOM 1928 C C . ILE A 1 243 ? 26.613 12.260 -26.888 1.00 92.62 243 ILE A C 1
ATOM 1930 O O . ILE A 1 243 ? 27.316 12.575 -27.837 1.00 92.62 243 ILE A O 1
ATOM 1934 N N . PHE A 1 244 ? 25.316 12.568 -26.818 1.00 91.00 244 PHE A N 1
ATOM 1935 C CA . PHE A 1 244 ? 24.610 13.283 -27.877 1.00 91.00 244 PHE A CA 1
ATOM 1936 C C . PHE A 1 244 ? 25.198 14.675 -28.136 1.00 91.00 244 PHE A C 1
ATOM 1938 O O . PHE A 1 244 ? 25.415 15.024 -29.287 1.00 91.00 244 PHE A O 1
ATOM 1945 N N . GLU A 1 245 ? 25.510 15.443 -27.092 1.00 90.31 245 GLU A N 1
ATOM 1946 C CA . GLU A 1 245 ? 26.163 16.751 -27.193 1.00 90.31 245 GLU A CA 1
ATOM 1947 C C . GLU A 1 245 ? 27.525 16.642 -27.892 1.00 90.31 245 GLU A C 1
ATOM 1949 O O . GLU A 1 245 ? 27.788 17.383 -28.838 1.00 90.31 245 GLU A O 1
ATOM 1954 N N . ASN A 1 246 ? 28.364 15.680 -27.493 1.00 88.44 246 ASN A N 1
ATOM 1955 C CA . ASN A 1 246 ? 29.654 15.447 -28.143 1.00 88.44 246 ASN A CA 1
ATOM 1956 C C . ASN A 1 246 ? 29.486 15.007 -29.603 1.00 88.44 246 ASN A C 1
ATOM 1958 O O . ASN A 1 246 ? 30.131 15.566 -30.485 1.00 88.44 246 ASN A O 1
ATOM 1962 N N . THR A 1 247 ? 28.588 14.060 -29.883 1.00 85.12 247 THR A N 1
ATOM 1963 C CA . THR A 1 247 ? 28.311 13.586 -31.245 1.00 85.12 247 THR A CA 1
ATOM 1964 C C . THR A 1 247 ? 27.724 14.694 -32.125 1.00 85.12 247 THR A C 1
ATOM 1966 O O . THR A 1 247 ? 28.078 14.789 -33.298 1.00 85.12 247 THR A O 1
ATOM 1969 N N . ALA A 1 248 ? 26.866 15.560 -31.584 1.00 83.88 248 ALA A N 1
ATOM 1970 C CA . ALA A 1 248 ? 26.325 16.718 -32.291 1.00 83.88 248 ALA A CA 1
ATOM 1971 C C . ALA A 1 248 ? 27.405 17.776 -32.549 1.00 83.88 248 ALA A C 1
ATOM 1973 O O . ALA A 1 248 ? 27.437 18.370 -33.624 1.00 83.88 248 ALA A O 1
ATOM 1974 N N . ARG A 1 249 ? 28.326 17.987 -31.602 1.00 83.44 249 ARG A N 1
ATOM 1975 C CA . ARG A 1 249 ? 29.451 18.915 -31.762 1.00 83.44 249 ARG A CA 1
ATOM 1976 C C . ARG A 1 249 ? 30.474 18.422 -32.790 1.00 83.44 249 ARG A C 1
ATOM 1978 O O . ARG A 1 249 ? 30.989 19.235 -33.550 1.00 83.44 249 ARG A O 1
ATOM 1985 N N . GLU A 1 250 ? 30.746 17.120 -32.843 1.00 84.88 250 GLU A N 1
ATOM 1986 C CA . GLU A 1 250 ? 31.656 16.517 -33.829 1.00 84.88 250 GLU A CA 1
ATOM 1987 C C . GLU A 1 250 ? 31.046 16.473 -35.236 1.00 84.88 250 GLU A C 1
ATOM 1989 O O . GLU A 1 250 ? 31.712 16.821 -36.210 1.00 84.88 250 GLU A O 1
ATOM 1994 N N . ASN A 1 251 ? 29.767 16.104 -35.358 1.00 82.94 251 ASN A N 1
ATOM 1995 C CA . ASN A 1 251 ? 29.099 15.979 -36.657 1.00 82.94 251 ASN A CA 1
ATOM 1996 C C . ASN A 1 251 ? 28.428 17.270 -37.138 1.00 82.94 251 ASN A C 1
ATOM 1998 O O . ASN A 1 251 ? 28.001 17.329 -38.288 1.00 82.94 251 ASN A O 1
ATOM 2002 N N . GLY A 1 252 ? 28.345 18.310 -36.306 1.00 82.50 252 GLY A N 1
ATOM 2003 C CA . GLY A 1 252 ? 27.716 19.590 -36.644 1.00 82.50 252 GLY A CA 1
ATOM 2004 C C . GLY A 1 252 ? 28.261 20.221 -37.933 1.00 82.50 252 GLY A C 1
ATOM 2005 O O . GLY A 1 252 ? 27.467 20.521 -38.826 1.00 82.50 252 GLY A O 1
ATOM 2006 N N . PRO A 1 253 ? 29.594 20.356 -38.099 1.00 82.12 253 PRO A N 1
ATOM 2007 C CA . PRO A 1 253 ? 30.192 20.874 -39.331 1.00 82.12 253 PRO A CA 1
ATOM 2008 C C . PRO A 1 253 ? 29.961 19.977 -40.558 1.00 82.12 253 PRO A C 1
ATOM 2010 O O . PRO A 1 253 ? 29.858 20.470 -41.675 1.00 82.12 253 PRO A O 1
ATOM 2013 N N . CYS A 1 254 ? 29.851 18.660 -40.380 1.00 84.62 254 CYS A N 1
ATOM 2014 C CA . CYS A 1 254 ? 29.547 17.744 -41.482 1.00 84.62 254 CYS A CA 1
ATOM 2015 C C . CYS A 1 254 ? 28.070 17.857 -41.899 1.00 84.62 254 CYS A C 1
ATOM 2017 O O . CYS A 1 254 ? 27.753 18.011 -43.079 1.00 84.62 254 CYS A O 1
ATOM 2019 N N . PHE A 1 255 ? 27.161 17.873 -40.921 1.00 85.06 255 PHE A N 1
ATOM 2020 C CA . PHE A 1 255 ? 25.725 18.009 -41.139 1.00 85.06 255 PHE A CA 1
ATOM 2021 C C . PHE A 1 255 ? 25.371 19.343 -41.804 1.00 85.06 255 PHE A C 1
ATOM 2023 O O . PHE A 1 255 ? 24.587 19.357 -42.751 1.00 85.06 255 PHE A O 1
ATOM 2030 N N . ILE A 1 256 ? 25.988 20.456 -41.380 1.00 88.69 256 ILE A N 1
ATOM 2031 C CA . ILE A 1 256 ? 25.731 21.768 -41.992 1.00 88.69 256 ILE A CA 1
ATOM 2032 C C . ILE A 1 256 ? 26.166 21.810 -43.462 1.00 88.69 256 ILE A C 1
ATOM 2034 O O . ILE A 1 256 ? 25.436 22.360 -44.282 1.00 88.69 256 ILE A O 1
ATOM 2038 N N . ILE A 1 257 ? 27.288 21.170 -43.822 1.00 90.69 257 ILE A N 1
ATOM 2039 C CA . ILE A 1 257 ? 27.737 21.060 -45.219 1.00 90.69 257 ILE A CA 1
ATOM 2040 C C . ILE A 1 257 ? 26.725 20.255 -46.049 1.00 90.69 257 ILE A C 1
ATOM 2042 O O . ILE A 1 257 ? 26.339 20.698 -47.129 1.00 90.69 257 ILE A O 1
ATOM 2046 N N . VAL A 1 258 ? 26.247 19.111 -45.545 1.00 91.56 258 VAL A N 1
ATOM 2047 C CA . VAL A 1 258 ? 25.247 18.277 -46.243 1.00 91.56 258 VAL A CA 1
ATOM 2048 C C . VAL A 1 258 ? 23.934 19.034 -46.459 1.00 91.56 258 VAL A C 1
ATOM 2050 O O . VAL A 1 258 ? 23.388 19.010 -47.561 1.00 91.56 258 VAL A O 1
ATOM 2053 N N . VAL A 1 259 ? 23.446 19.752 -45.445 1.00 93.44 259 VAL A N 1
ATOM 2054 C CA . VAL A 1 259 ? 22.240 20.589 -45.566 1.00 93.44 259 VAL A CA 1
ATOM 2055 C C . VAL A 1 259 ? 22.430 21.677 -46.627 1.00 93.44 259 VAL A C 1
ATOM 2057 O O . VAL A 1 259 ? 21.532 21.907 -47.436 1.00 93.44 259 VAL A O 1
ATOM 2060 N N . LEU A 1 260 ? 23.605 22.307 -46.678 1.00 94.19 260 LEU A N 1
ATOM 2061 C CA . LEU A 1 260 ? 23.918 23.350 -47.658 1.00 94.19 260 LEU A CA 1
ATOM 2062 C C . LEU A 1 260 ? 23.943 22.797 -49.095 1.00 94.19 260 LEU A C 1
ATOM 2064 O O . LEU A 1 260 ? 23.434 23.445 -50.007 1.00 94.19 260 LEU A O 1
ATOM 2068 N N . ILE A 1 261 ? 24.439 21.568 -49.289 1.00 95.12 261 ILE A N 1
ATOM 2069 C CA . ILE A 1 261 ? 24.383 20.850 -50.575 1.00 95.12 261 ILE A CA 1
ATOM 2070 C C . ILE A 1 261 ? 22.935 20.546 -50.980 1.00 95.12 261 ILE A C 1
ATOM 2072 O O . ILE A 1 261 ? 22.571 20.752 -52.134 1.00 95.12 261 ILE A O 1
ATOM 2076 N N . ILE A 1 262 ? 22.093 20.086 -50.050 1.00 95.31 262 ILE A N 1
ATOM 2077 C CA . ILE A 1 262 ? 20.675 19.816 -50.336 1.00 95.31 262 ILE A CA 1
ATOM 2078 C C . ILE A 1 262 ? 19.966 21.099 -50.781 1.00 95.31 262 ILE A C 1
ATOM 2080 O O . ILE A 1 262 ? 19.255 21.084 -51.783 1.00 95.31 262 ILE A O 1
ATOM 2084 N N . ILE A 1 263 ? 20.191 22.215 -50.081 1.00 94.94 263 ILE A N 1
ATOM 2085 C CA . ILE A 1 263 ? 19.623 23.519 -50.453 1.00 94.94 263 ILE A CA 1
ATOM 2086 C C . ILE A 1 263 ? 20.091 23.935 -51.852 1.00 94.94 263 ILE A C 1
ATOM 2088 O O . ILE A 1 263 ? 19.280 24.392 -52.655 1.00 94.94 263 ILE A O 1
ATOM 2092 N N . LEU A 1 264 ? 21.373 23.736 -52.169 1.00 94.69 264 LEU A N 1
ATOM 2093 C CA . LEU A 1 264 ? 21.922 24.020 -53.494 1.00 94.69 264 LEU A CA 1
ATOM 2094 C C . LEU A 1 264 ? 21.248 23.177 -54.591 1.00 94.69 264 LEU A C 1
ATOM 2096 O O . LEU A 1 264 ? 20.897 23.709 -55.640 1.00 94.69 264 LEU A O 1
ATOM 2100 N N . ILE A 1 265 ? 21.021 21.883 -54.346 1.00 96.06 265 ILE A N 1
ATOM 2101 C CA . ILE A 1 265 ? 20.320 20.990 -55.283 1.00 96.06 265 ILE A CA 1
ATOM 2102 C C . ILE A 1 265 ? 18.872 21.444 -55.488 1.00 96.06 265 ILE A C 1
ATOM 2104 O O . ILE A 1 265 ? 18.394 21.480 -56.618 1.00 96.06 265 ILE A O 1
ATOM 2108 N N . VAL A 1 266 ? 18.172 21.811 -54.414 1.00 95.31 266 VAL A N 1
ATOM 2109 C CA . VAL A 1 266 ? 16.791 22.307 -54.501 1.00 95.31 266 VAL A CA 1
ATOM 2110 C C . VAL A 1 266 ? 16.727 23.604 -55.306 1.00 95.31 266 VAL A C 1
ATOM 2112 O O . VAL A 1 266 ? 15.859 23.741 -56.163 1.00 95.31 266 VAL A O 1
ATOM 2115 N N . LEU A 1 267 ? 17.666 24.526 -55.079 1.00 93.62 267 LEU A N 1
ATOM 2116 C CA . LEU A 1 267 ? 17.785 25.751 -55.871 1.00 93.62 267 LEU A CA 1
ATOM 2117 C C . LEU A 1 267 ? 18.030 25.455 -57.351 1.00 93.62 267 LEU A C 1
ATOM 2119 O O . LEU A 1 267 ? 17.434 26.123 -58.183 1.00 93.62 267 LEU A O 1
ATOM 2123 N N . LEU A 1 268 ? 18.843 24.447 -57.679 1.00 94.44 268 LEU A N 1
ATOM 2124 C CA . LEU A 1 268 ? 19.070 24.017 -59.062 1.00 94.44 268 LEU A CA 1
ATOM 2125 C C . LEU A 1 268 ? 17.791 23.465 -59.702 1.00 94.44 268 LEU A C 1
ATOM 2127 O O . LEU A 1 268 ? 17.529 23.739 -60.858 1.00 94.44 268 LEU A O 1
ATOM 2131 N N . ILE A 1 269 ? 16.981 22.700 -58.968 1.00 95.81 269 ILE A N 1
ATOM 2132 C CA . ILE A 1 269 ? 15.720 22.161 -59.506 1.00 95.81 269 ILE A CA 1
ATOM 2133 C C . ILE A 1 269 ? 14.696 23.276 -59.762 1.00 95.81 269 ILE A C 1
ATOM 2135 O O . ILE A 1 269 ? 13.885 23.169 -60.680 1.00 95.81 269 ILE A O 1
ATOM 2139 N N . ILE A 1 270 ? 14.691 24.306 -58.915 1.00 92.31 270 ILE A N 1
ATOM 2140 C CA . ILE A 1 270 ? 13.739 25.419 -58.993 1.00 92.31 270 ILE A CA 1
ATOM 2141 C C . ILE A 1 270 ? 14.136 26.444 -60.064 1.00 92.31 270 ILE A C 1
ATOM 2143 O O . ILE A 1 270 ? 13.243 27.055 -60.654 1.00 92.31 270 ILE A O 1
ATOM 2147 N N . LEU A 1 271 ? 15.438 26.667 -60.265 1.00 87.31 271 LEU A N 1
ATOM 2148 C CA . LEU A 1 271 ? 15.994 27.636 -61.214 1.00 87.31 271 LEU A CA 1
ATOM 2149 C C . LEU A 1 271 ? 16.132 27.041 -62.621 1.00 87.31 271 LEU A C 1
ATOM 2151 O O . LEU A 1 271 ? 15.620 27.685 -63.562 1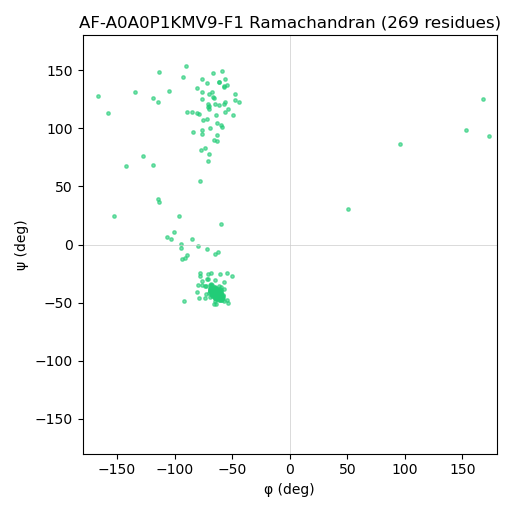.00 87.31 271 LEU A O 1
#

Sequence (271 aa):
MEVLKLSYGVEKLQSLVDERRRLVSVLKMKPSTNDTINMKRQMNTVLDSLQAAAKAATNEDIDQLNDLIDKYNDAVFGIPDDSFDKELYKFASIDKPSEAAMSKPAEPKKVRFKDNVLEYHETSQDAPAAFAPYSDDVSDEERLEHDKTRLFQASSGESTGLDDLVVAPQLSNQELFTQQQQQLFEQDSHLDNLSRSVQNSHILSLDIHHEVADQNDGVLRDLESLVNNSGRNLDRAKKRLRIFENTARENGPCFIIVVLIIILIVLLIIL